Protein AF-A0A316RWH2-F1 (afdb_monomer)

pLDDT: mean 89.29, std 12.4, range [49.06, 98.69]

Nearest PDB structures (foldseek):
  1few-assembly1_A  TM=3.028E-01  e=2.504E+00  Homo sapiens

Solvent-accessible surface area (backbone atoms only — not comparable to full-atom values): 9960 Å² total; per-residue (Å²): 137,85,78,80,77,82,79,85,72,86,74,69,72,79,79,80,82,73,56,68,71,46,55,51,51,40,50,53,34,52,52,48,43,51,51,48,52,52,51,53,50,59,57,43,58,40,35,66,62,59,49,43,56,54,23,31,54,53,31,58,72,44,37,60,80,76,36,88,64,43,87,76,48,57,71,72,58,46,52,54,49,28,68,66,41,17,61,59,51,42,52,53,48,48,17,47,53,32,11,50,47,18,32,37,46,40,48,38,46,60,55,66,68,47,75,74,47,64,38,67,68,48,51,52,47,52,28,50,51,50,48,42,53,48,39,49,51,46,35,57,49,18,46,78,32,78,32,83,63,49,73,66,57,36,51,48,27,40,50,19,19,52,52,23,41,51,49,52,52,50,52,54,50,49,56,52,52,53,56,54,64,76,77,109

Mean predicted aligned error: 7.56 Å

Sequence (184 aa):
MNLPLPDDASVRRPRVHRSPARLTVCVLLLLGILAEMVMIFLFSNEDKTQSGDRSDKVTEAIAPVVVPGYEKLPAEEQTKIVERLGMPVRKLAHMTEYAVLAILVGALLVAWEDRNWRRPAIRWAVPAVFCLLYATSDEIHQIFSNRGASVLDVMIDVVGALLGLCLLWGISALVRRLRHSTYS

Foldseek 3Di:
DDDDDDDPPPPPDPDPPADPVLVVVLVVLVVVLVVLLVVLLVLLLAAPVRLLVVLLVVCLVCVCVVPPCLVVDDPVVNVVSSNVCSVVSSLVVLLQSLLSSLLSVLVSLVSVPDPVSPDPCNSQCVSLVVSLVSLVVSLVVSVVSVHHRDPVSSVSNSVSSNVSSVVNVVVVVVVVVVVVVVVD

Secondary structure (DSSP, 8-state):
--PPPPP--TT--------HHHHHHHHHHHHHHHHHHHHHHHHHTS-HHHHHHHHHHHHHHHHHHHSTTGGGS-HHHHHHHHHHHHHHHHHHHHHHHHHHHHHHHHHHHHHT--TTTTSHHHHHHHHHHHHHHHHHHHHHHHHHTTPPP-HHHHHHHHHHHHHHHHHHHHHHHHHHHHHHHH--

Structure (mmCIF, N/CA/C/O backbone):
data_AF-A0A316RWH2-F1
#
_entry.id   AF-A0A316RWH2-F1
#
loop_
_atom_site.group_PDB
_atom_site.id
_atom_site.type_symbol
_atom_site.label_atom_id
_atom_site.label_alt_id
_atom_site.label_comp_id
_atom_site.label_asym_id
_atom_site.label_entity_id
_atom_site.label_seq_id
_atom_site.pdbx_PDB_ins_code
_atom_site.Cartn_x
_atom_site.Cartn_y
_atom_site.Cartn_z
_atom_site.occupancy
_atom_site.B_iso_or_equiv
_atom_site.auth_seq_id
_atom_site.auth_comp_id
_atom_site.auth_asym_id
_atom_site.auth_atom_id
_atom_site.pdbx_PDB_model_num
ATOM 1 N N . MET A 1 1 ? 42.643 26.518 -43.473 1.00 49.06 1 MET A N 1
ATOM 2 C CA . MET A 1 1 ? 42.240 25.188 -43.975 1.00 49.06 1 MET A CA 1
ATOM 3 C C . MET A 1 1 ? 41.555 24.478 -42.817 1.00 49.06 1 MET A C 1
ATOM 5 O O . MET A 1 1 ? 42.236 23.949 -41.953 1.00 49.06 1 MET A O 1
ATOM 9 N N . ASN A 1 2 ? 40.230 24.612 -42.716 1.00 52.16 2 ASN A N 1
ATOM 10 C CA . ASN A 1 2 ? 39.441 24.038 -41.623 1.00 52.16 2 ASN A CA 1
ATOM 11 C C . ASN A 1 2 ? 39.033 22.622 -42.027 1.00 52.16 2 ASN A C 1
ATOM 13 O O . ASN A 1 2 ? 38.229 22.458 -42.942 1.00 52.16 2 ASN A O 1
ATOM 17 N N . LEU A 1 3 ? 39.621 21.613 -41.388 1.00 58.22 3 LEU A N 1
ATOM 18 C CA . LEU A 1 3 ? 39.164 20.232 -41.520 1.00 58.22 3 LEU A CA 1
ATOM 19 C C . LEU A 1 3 ? 37.812 20.092 -40.797 1.00 58.22 3 LEU A C 1
ATOM 21 O O . LEU A 1 3 ? 37.709 20.529 -39.648 1.00 58.22 3 LEU A O 1
ATOM 25 N N . PRO A 1 4 ? 36.776 19.518 -41.432 1.00 58.84 4 PRO A N 1
ATOM 26 C CA . PRO A 1 4 ? 35.517 19.245 -40.754 1.00 58.84 4 PRO A CA 1
ATOM 27 C C . PRO A 1 4 ? 35.734 18.169 -39.681 1.00 58.84 4 PRO A C 1
ATOM 29 O O . PRO A 1 4 ? 36.409 17.166 -39.921 1.00 58.84 4 PRO A O 1
ATOM 32 N N . LEU A 1 5 ? 35.183 18.395 -38.485 1.00 64.75 5 LEU A N 1
ATOM 33 C CA . LEU A 1 5 ? 35.165 17.402 -37.409 1.00 64.75 5 LEU A CA 1
ATOM 34 C C . LEU A 1 5 ? 34.361 16.165 -37.854 1.00 64.75 5 LEU A C 1
ATOM 36 O O . LEU A 1 5 ? 33.369 16.322 -38.569 1.00 64.75 5 LEU A O 1
ATOM 40 N N . PRO A 1 6 ? 34.768 14.947 -37.451 1.00 59.47 6 PRO A N 1
ATOM 41 C CA . PRO A 1 6 ? 34.061 13.725 -37.810 1.00 59.47 6 PRO A CA 1
ATOM 42 C C . PRO A 1 6 ? 32.644 13.732 -37.230 1.00 59.47 6 PRO A C 1
ATOM 44 O O . PRO A 1 6 ? 32.440 14.021 -36.052 1.00 59.47 6 PRO A O 1
ATOM 47 N N . ASP A 1 7 ? 31.682 13.412 -38.091 1.00 63.47 7 ASP A N 1
ATOM 48 C CA . ASP A 1 7 ? 30.258 13.333 -37.784 1.00 63.47 7 ASP A CA 1
ATOM 49 C C . ASP A 1 7 ? 30.013 12.335 -36.631 1.00 63.47 7 ASP A C 1
ATOM 51 O O . ASP A 1 7 ? 30.432 11.175 -36.698 1.00 63.47 7 ASP A O 1
ATOM 55 N N . ASP A 1 8 ? 29.324 12.781 -35.574 1.00 59.69 8 ASP A N 1
ATOM 56 C CA . ASP A 1 8 ? 28.873 12.003 -34.403 1.00 59.69 8 ASP A CA 1
ATOM 57 C C . ASP A 1 8 ? 27.754 11.007 -34.790 1.00 59.69 8 ASP A C 1
ATOM 59 O O . ASP A 1 8 ? 26.627 10.995 -34.290 1.00 59.69 8 ASP A O 1
ATOM 63 N N . ALA A 1 9 ? 28.028 10.152 -35.770 1.00 57.88 9 ALA A N 1
ATOM 64 C CA . ALA A 1 9 ? 27.096 9.119 -36.203 1.00 57.88 9 ALA A CA 1
ATOM 65 C C . ALA A 1 9 ? 27.182 7.851 -35.331 1.00 57.88 9 ALA A C 1
ATOM 67 O O . ALA A 1 9 ? 26.302 6.991 -35.415 1.00 57.88 9 ALA A O 1
ATOM 68 N N . SER A 1 10 ? 28.204 7.722 -34.476 1.00 54.41 10 SER A N 1
ATOM 69 C CA . SER A 1 10 ? 28.480 6.511 -33.690 1.00 54.41 10 SER A CA 1
ATOM 70 C C . SER A 1 10 ? 27.784 6.456 -32.322 1.00 54.41 10 SER A C 1
ATOM 72 O O . SER A 1 10 ? 27.787 5.398 -31.693 1.00 54.41 10 SER A O 1
ATOM 74 N N . VAL A 1 11 ? 27.106 7.526 -31.879 1.00 57.91 11 VAL A N 1
ATOM 75 C CA . VAL A 1 11 ? 26.384 7.568 -30.587 1.00 57.91 11 VAL A CA 1
ATOM 76 C C . VAL A 1 11 ? 24.857 7.534 -30.765 1.00 57.91 11 VAL A C 1
ATOM 78 O O . VAL A 1 11 ? 24.085 7.997 -29.926 1.00 57.91 11 VAL A O 1
ATOM 81 N N . ARG A 1 12 ? 24.336 6.916 -31.831 1.00 56.69 12 ARG A N 1
ATOM 82 C CA . ARG A 1 12 ? 22.891 6.625 -31.895 1.00 56.69 12 ARG A CA 1
ATOM 83 C C . ARG A 1 12 ? 22.583 5.380 -31.070 1.00 56.69 12 ARG A C 1
ATOM 85 O O . ARG A 1 12 ? 22.655 4.258 -31.563 1.00 56.69 12 ARG A O 1
ATOM 92 N N . ARG A 1 13 ? 22.206 5.575 -29.797 1.00 55.94 13 ARG A N 1
ATOM 93 C CA . ARG A 1 13 ? 21.603 4.502 -28.984 1.00 55.94 13 ARG A CA 1
ATOM 94 C C . ARG A 1 13 ? 20.436 3.895 -29.780 1.00 55.94 13 ARG A C 1
ATOM 96 O O . ARG A 1 13 ? 19.601 4.661 -30.269 1.00 55.94 13 ARG A O 1
ATOM 103 N N . PRO A 1 14 ? 20.353 2.561 -29.932 1.00 50.97 14 PRO A N 1
ATOM 104 C CA . PRO A 1 14 ? 19.285 1.943 -30.704 1.00 50.97 14 PRO A CA 1
ATOM 105 C C . PRO A 1 14 ? 17.931 2.373 -30.134 1.00 50.97 14 PRO A C 1
ATOM 107 O O . PRO A 1 14 ? 17.676 2.251 -28.933 1.00 50.97 14 PRO A O 1
ATOM 110 N N . ARG A 1 15 ? 17.073 2.921 -30.999 1.00 56.19 15 ARG A N 1
ATOM 111 C CA . ARG A 1 15 ? 15.711 3.318 -30.640 1.00 56.19 15 ARG A CA 1
ATOM 112 C C . ARG A 1 15 ? 14.969 2.036 -30.257 1.00 56.19 15 ARG A C 1
ATOM 114 O O . ARG A 1 15 ? 14.731 1.189 -31.113 1.00 56.19 15 ARG A O 1
ATOM 121 N N . VAL A 1 16 ? 14.655 1.865 -28.973 1.00 60.31 16 VAL A N 1
ATOM 122 C CA . VAL A 1 16 ? 13.891 0.708 -28.485 1.00 60.31 16 VAL A CA 1
ATOM 123 C C . VAL A 1 16 ? 12.491 0.801 -29.089 1.00 60.31 16 VAL A C 1
ATOM 125 O O . VAL A 1 16 ? 11.640 1.535 -28.591 1.00 60.31 16 VAL A O 1
ATOM 128 N N . HIS A 1 17 ? 12.260 0.108 -30.201 1.00 60.00 17 HIS A N 1
ATOM 129 C CA . HIS A 1 17 ? 10.944 0.020 -30.816 1.00 60.00 17 HIS A CA 1
ATOM 130 C C . HIS A 1 17 ? 10.056 -0.835 -29.904 1.00 60.00 17 HIS A C 1
ATOM 132 O O . HIS A 1 17 ? 10.202 -2.055 -29.831 1.00 60.00 17 HIS A O 1
ATOM 138 N N . ARG A 1 18 ? 9.188 -0.186 -29.122 1.00 68.00 18 ARG A N 1
ATOM 139 C CA . ARG A 1 18 ? 8.259 -0.878 -28.222 1.00 68.00 18 ARG A CA 1
ATOM 140 C C . ARG A 1 18 ? 7.054 -1.349 -29.024 1.00 68.00 18 ARG A C 1
ATOM 142 O O . ARG A 1 18 ? 6.406 -0.544 -29.682 1.00 68.00 18 ARG A O 1
ATOM 149 N N . SER A 1 19 ? 6.728 -2.638 -28.937 1.00 79.62 19 SER A N 1
ATOM 150 C CA . SER A 1 19 ? 5.512 -3.179 -29.551 1.00 79.62 19 SER A CA 1
ATOM 151 C C . SER A 1 19 ? 4.264 -2.466 -29.002 1.00 79.62 19 SER A C 1
ATOM 153 O O . SER A 1 19 ? 4.209 -2.252 -27.783 1.00 79.62 19 SER A O 1
ATOM 155 N N . PRO A 1 20 ? 3.237 -2.191 -29.824 1.00 82.56 20 PRO A N 1
ATOM 156 C CA . PRO A 1 20 ? 2.025 -1.483 -29.401 1.00 82.56 20 PRO A CA 1
ATOM 157 C C . PRO A 1 20 ? 1.338 -2.135 -28.191 1.00 82.56 20 PRO A C 1
ATOM 159 O O . PRO A 1 20 ? 0.978 -1.434 -27.254 1.00 82.56 20 PRO A O 1
ATOM 162 N N . ALA A 1 21 ? 1.289 -3.470 -28.124 1.00 86.00 21 ALA A N 1
ATOM 163 C CA . ALA A 1 21 ? 0.714 -4.198 -26.987 1.00 86.00 21 ALA A CA 1
ATOM 164 C C . ALA A 1 21 ? 1.380 -3.865 -25.635 1.00 86.00 21 ALA A C 1
ATOM 166 O O . ALA A 1 21 ? 0.716 -3.775 -24.608 1.00 86.00 21 ALA A O 1
ATOM 167 N N . ARG A 1 22 ? 2.698 -3.641 -25.620 1.00 85.19 22 ARG A N 1
ATOM 168 C CA . ARG A 1 22 ? 3.429 -3.285 -24.392 1.00 85.19 22 ARG A CA 1
ATOM 169 C C . ARG A 1 22 ? 3.166 -1.851 -23.975 1.00 85.19 22 ARG A C 1
ATOM 171 O O . ARG A 1 22 ? 3.054 -1.581 -22.787 1.00 85.19 22 ARG A O 1
ATOM 178 N N . LEU A 1 23 ? 3.058 -0.947 -24.948 1.00 89.94 23 LEU A N 1
ATOM 179 C CA . LEU A 1 23 ? 2.666 0.426 -24.667 1.00 89.94 23 LEU A CA 1
ATOM 180 C C . LEU A 1 23 ? 1.275 0.455 -24.028 1.00 89.94 23 LEU A C 1
ATOM 182 O O . LEU A 1 23 ? 1.107 1.108 -23.005 1.00 89.94 23 LEU A O 1
ATOM 186 N N . THR A 1 24 ? 0.325 -0.319 -24.562 1.00 93.38 24 THR A N 1
ATOM 187 C CA . THR A 1 24 ? -1.006 -0.482 -23.966 1.00 93.38 24 THR A CA 1
ATOM 188 C C . THR A 1 24 ? -0.923 -0.978 -22.523 1.00 93.38 24 THR A C 1
ATOM 190 O O . THR A 1 24 ? -1.520 -0.364 -21.647 1.00 93.38 24 THR A O 1
ATOM 193 N N . VAL A 1 25 ? -0.138 -2.024 -22.240 1.00 94.69 25 VAL A N 1
ATOM 194 C CA . VAL A 1 25 ? 0.050 -2.524 -20.863 1.00 94.69 25 VAL A CA 1
ATOM 195 C C . VAL A 1 25 ? 0.642 -1.453 -19.944 1.00 94.69 25 VAL A C 1
ATOM 197 O O . VAL A 1 25 ? 0.135 -1.257 -18.844 1.00 94.69 25 VAL A O 1
ATOM 200 N N . CYS A 1 26 ? 1.673 -0.724 -20.380 1.00 94.69 26 CYS A N 1
ATOM 201 C CA . CYS A 1 26 ? 2.246 0.366 -19.588 1.00 94.69 26 CYS A CA 1
ATOM 202 C C . CYS A 1 26 ? 1.218 1.466 -19.295 1.00 94.69 26 CYS A C 1
ATOM 204 O O . CYS A 1 26 ? 1.174 1.960 -18.175 1.00 94.69 26 CYS A O 1
ATOM 206 N N . VAL A 1 27 ? 0.388 1.836 -20.276 1.00 96.25 27 VAL A N 1
ATOM 207 C CA . VAL A 1 27 ? -0.685 2.825 -20.088 1.00 96.25 27 VAL A CA 1
ATOM 208 C C . VAL A 1 27 ? -1.711 2.323 -19.075 1.00 96.25 27 VAL A C 1
ATOM 210 O O . VAL A 1 27 ? -2.050 3.059 -18.157 1.00 96.25 27 VAL A O 1
ATOM 213 N N . LEU A 1 28 ? -2.155 1.068 -19.178 1.00 97.62 28 LEU A N 1
ATOM 214 C CA . LEU A 1 28 ? -3.093 0.484 -18.215 1.00 97.62 28 LEU A CA 1
ATOM 215 C C . LEU A 1 28 ? -2.511 0.442 -16.796 1.00 97.62 28 LEU A C 1
ATOM 217 O O . LEU A 1 28 ? -3.211 0.765 -15.843 1.00 97.62 28 LEU A O 1
ATOM 221 N N . LEU A 1 29 ? -1.228 0.101 -16.651 1.00 97.75 29 LEU A N 1
ATOM 222 C CA . LEU A 1 29 ? -0.548 0.113 -15.355 1.00 97.75 29 LEU A CA 1
ATOM 223 C C . LEU A 1 29 ? -0.420 1.530 -14.792 1.00 97.75 29 LEU A C 1
ATOM 225 O O . LEU A 1 29 ? -0.648 1.720 -13.606 1.00 97.75 29 LEU A O 1
ATOM 229 N N . LEU A 1 30 ? -0.107 2.527 -15.623 1.00 98.00 30 LEU A N 1
ATOM 230 C CA . LEU A 1 30 ? -0.073 3.930 -15.201 1.00 98.00 30 LEU A CA 1
ATOM 231 C C . LEU A 1 30 ? -1.449 4.423 -14.741 1.00 98.00 30 LEU A C 1
ATOM 233 O O . LEU A 1 30 ? -1.536 5.099 -13.720 1.00 98.00 30 LEU A O 1
ATOM 237 N N . LEU A 1 31 ? -2.515 4.060 -15.459 1.00 98.31 31 LEU A N 1
ATOM 238 C CA . LEU A 1 31 ? -3.887 4.362 -15.048 1.00 98.31 31 LEU A CA 1
ATOM 239 C C . LEU A 1 31 ? -4.246 3.662 -13.734 1.00 98.31 31 LEU A C 1
ATOM 241 O O . LEU A 1 31 ? -4.857 4.284 -12.874 1.00 98.31 31 LEU A O 1
ATOM 245 N N . GLY A 1 32 ? -3.829 2.406 -13.557 1.00 98.50 32 GLY A N 1
ATOM 246 C CA . GLY A 1 32 ? -4.004 1.670 -12.305 1.00 98.50 32 GLY A CA 1
ATOM 247 C C . GLY A 1 32 ? -3.267 2.320 -11.134 1.00 98.50 32 GLY A C 1
ATOM 248 O O . GLY A 1 32 ? -3.862 2.512 -10.083 1.00 98.50 32 GLY A O 1
ATOM 249 N N . ILE A 1 33 ? -2.005 2.724 -11.325 1.00 98.56 33 ILE A N 1
ATOM 250 C CA . ILE A 1 33 ? -1.219 3.456 -10.314 1.00 98.56 33 ILE A CA 1
ATOM 251 C C . ILE A 1 33 ? -1.936 4.749 -9.930 1.00 98.56 33 ILE A C 1
ATOM 253 O O . ILE A 1 33 ? -2.090 5.035 -8.749 1.00 98.56 33 ILE A O 1
ATOM 257 N N . LEU A 1 34 ? -2.399 5.517 -10.921 1.00 98.50 34 LEU A N 1
ATOM 258 C CA . LEU A 1 34 ? -3.116 6.761 -10.665 1.00 98.50 34 LEU A CA 1
ATOM 259 C C . LEU A 1 34 ? -4.428 6.515 -9.911 1.00 98.50 34 LEU A C 1
ATOM 261 O O . LEU A 1 34 ? -4.729 7.249 -8.977 1.00 98.50 34 LEU A O 1
ATOM 265 N N . ALA A 1 35 ? -5.193 5.494 -10.297 1.00 98.44 35 ALA A N 1
ATOM 266 C CA . ALA A 1 35 ? -6.434 5.134 -9.621 1.00 98.44 35 ALA A CA 1
ATOM 267 C C . ALA A 1 35 ? -6.189 4.733 -8.159 1.00 98.44 35 ALA A C 1
ATOM 269 O O . ALA A 1 35 ? -6.917 5.191 -7.283 1.00 98.44 35 ALA A O 1
ATOM 270 N N . GLU A 1 36 ? -5.143 3.947 -7.895 1.00 98.31 36 GLU A N 1
ATOM 271 C CA . GLU A 1 36 ? -4.762 3.532 -6.541 1.00 98.31 36 GLU A CA 1
ATOM 272 C C . GLU A 1 36 ? -4.338 4.730 -5.684 1.00 98.31 36 GLU A C 1
ATOM 274 O O . GLU A 1 36 ? -4.814 4.902 -4.569 1.00 98.31 36 GLU A O 1
ATOM 279 N N . MET A 1 37 ? -3.509 5.623 -6.232 1.00 98.25 37 MET A N 1
ATOM 280 C CA . MET A 1 37 ? -3.120 6.861 -5.551 1.00 98.25 37 MET A CA 1
ATOM 281 C C . MET A 1 37 ? -4.337 7.742 -5.239 1.00 98.25 37 MET A C 1
ATOM 283 O O . MET A 1 37 ? -4.475 8.255 -4.134 1.00 98.25 37 MET A O 1
ATOM 287 N N . VAL A 1 38 ? -5.261 7.902 -6.190 1.00 97.75 38 VAL A N 1
ATOM 288 C CA . VAL A 1 38 ? -6.500 8.652 -5.944 1.00 97.75 38 VAL A CA 1
ATOM 289 C C . VAL A 1 38 ? -7.328 7.987 -4.846 1.00 97.75 38 VAL A C 1
ATOM 291 O O . VA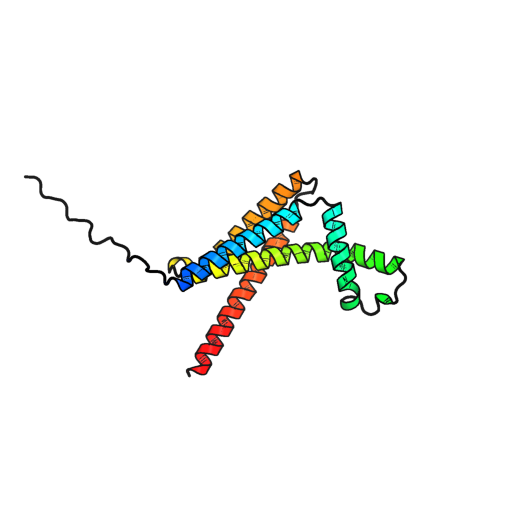L A 1 38 ? -7.853 8.692 -3.992 1.00 97.75 38 VAL A O 1
ATOM 294 N N . MET A 1 39 ? -7.430 6.657 -4.834 1.00 96.81 39 MET A N 1
ATOM 295 C CA . MET A 1 39 ? -8.151 5.928 -3.791 1.00 96.81 39 MET A CA 1
ATOM 296 C C . MET A 1 39 ? -7.556 6.193 -2.402 1.00 96.81 39 MET A C 1
ATOM 298 O O . MET A 1 39 ? -8.293 6.625 -1.518 1.00 96.81 39 MET A O 1
ATOM 302 N N . ILE A 1 40 ? -6.238 6.012 -2.245 1.00 96.44 40 ILE A N 1
ATOM 303 C CA . ILE A 1 40 ? -5.513 6.273 -0.991 1.00 96.44 40 ILE A CA 1
ATOM 304 C C . ILE A 1 40 ? -5.764 7.711 -0.538 1.00 96.44 40 ILE A C 1
ATOM 306 O O . ILE A 1 40 ? -6.235 7.944 0.570 1.00 96.44 40 ILE A O 1
ATOM 310 N N . PHE A 1 41 ? -5.567 8.679 -1.435 1.00 95.19 41 PHE A N 1
ATOM 311 C CA . PHE A 1 41 ? -5.787 10.088 -1.127 1.00 95.19 41 PHE A CA 1
ATOM 312 C C . PHE A 1 41 ? -7.221 10.379 -0.662 1.00 95.19 41 PHE A C 1
ATOM 314 O O . PHE A 1 41 ? -7.423 11.130 0.291 1.00 95.19 41 PHE A O 1
ATOM 321 N N . LEU A 1 42 ? -8.231 9.792 -1.314 1.00 94.38 42 LEU A N 1
ATOM 322 C CA . LEU A 1 42 ? -9.629 9.967 -0.918 1.00 94.38 42 LEU A CA 1
ATOM 323 C C . LEU A 1 42 ? -9.898 9.411 0.484 1.00 94.38 42 LEU A C 1
ATOM 325 O O . LEU A 1 42 ? -10.666 10.019 1.225 1.00 94.38 42 LEU A O 1
ATOM 329 N N . PHE A 1 43 ? -9.278 8.289 0.852 1.00 92.56 43 PHE A N 1
ATOM 330 C CA . PHE A 1 43 ? -9.438 7.691 2.180 1.00 92.56 43 PHE A CA 1
ATOM 331 C C . PHE A 1 43 ? -8.676 8.474 3.250 1.00 92.56 43 PHE A C 1
ATOM 333 O O . PHE A 1 43 ? -9.163 8.647 4.366 1.00 92.56 43 PHE A O 1
ATOM 340 N N . SER A 1 44 ? -7.518 9.021 2.906 1.00 90.56 44 SER A N 1
ATOM 341 C CA . SER A 1 44 ? -6.721 9.850 3.811 1.00 90.56 44 SER A CA 1
ATOM 342 C C . SER A 1 44 ? -7.272 11.257 3.988 1.00 90.56 44 SER A C 1
ATOM 344 O O . SER A 1 44 ? -6.987 11.917 4.986 1.00 90.56 44 SER A O 1
ATOM 346 N N . ASN A 1 45 ? -8.119 11.705 3.061 1.00 92.56 45 ASN A N 1
ATOM 347 C CA . ASN A 1 45 ? -8.867 12.942 3.206 1.00 92.56 45 ASN A CA 1
ATOM 348 C C . ASN A 1 45 ? -10.022 12.831 4.220 1.00 92.56 45 ASN A C 1
ATOM 350 O O . ASN A 1 45 ? -10.539 13.864 4.647 1.00 92.56 45 ASN A O 1
ATOM 354 N N . GLU A 1 46 ? -10.423 11.619 4.614 1.00 91.75 46 GLU A N 1
ATOM 355 C CA . GLU A 1 46 ? -11.424 11.402 5.662 1.00 91.75 46 GLU A CA 1
ATOM 356 C C . GLU A 1 46 ? -10.874 11.760 7.045 1.00 91.75 46 GLU A C 1
ATOM 358 O O . GLU A 1 46 ? -9.725 11.452 7.377 1.00 91.75 46 GLU A O 1
ATOM 363 N N . ASP A 1 47 ? -11.715 12.354 7.893 1.00 89.94 47 ASP A N 1
ATOM 364 C CA . ASP A 1 47 ? -11.358 12.625 9.286 1.00 89.94 47 ASP A CA 1
ATOM 365 C C . ASP A 1 47 ? -11.293 11.335 10.141 1.00 89.94 47 ASP A C 1
ATOM 367 O O . ASP A 1 47 ? -11.572 10.217 9.688 1.00 89.94 47 ASP A O 1
ATOM 371 N N . LYS A 1 48 ? -10.885 11.464 11.414 1.00 86.94 48 LYS A N 1
ATOM 372 C CA . LYS A 1 48 ? -10.751 10.312 12.332 1.00 86.94 48 LYS A CA 1
ATOM 373 C C . LYS A 1 48 ? -12.065 9.557 12.548 1.00 86.94 48 LYS A C 1
ATOM 375 O O . LYS A 1 48 ? -12.024 8.347 12.752 1.00 86.94 48 LYS A O 1
ATOM 380 N N . THR A 1 49 ? -13.195 10.261 12.547 1.00 90.75 49 THR A N 1
ATOM 381 C CA . THR A 1 49 ? -14.520 9.671 12.770 1.00 90.75 49 THR A CA 1
ATOM 382 C C . THR A 1 49 ? -14.987 8.905 11.541 1.00 90.75 49 THR A C 1
ATOM 384 O O . THR A 1 49 ? -15.281 7.722 11.646 1.00 90.75 49 THR A O 1
ATOM 387 N N . GLN A 1 50 ? -14.928 9.518 10.360 1.00 92.00 50 GLN A N 1
ATOM 388 C CA . GLN A 1 50 ? -15.314 8.895 9.093 1.00 92.00 50 GLN A CA 1
ATOM 389 C C . GLN A 1 50 ? -14.475 7.648 8.783 1.00 92.00 50 GLN A C 1
ATOM 391 O O . GLN A 1 50 ? -15.016 6.590 8.451 1.00 92.00 50 GLN A O 1
ATOM 396 N N . SER A 1 51 ? -13.154 7.749 8.955 1.00 89.94 51 SER A N 1
ATOM 397 C CA . SER A 1 51 ? -12.243 6.615 8.760 1.00 89.94 51 SER A CA 1
ATOM 398 C C . SER A 1 51 ? -12.425 5.512 9.815 1.00 89.94 51 SER A C 1
ATOM 400 O O . SER A 1 51 ? -12.206 4.331 9.521 1.00 89.94 51 SER A O 1
ATOM 402 N N . GLY A 1 52 ? -12.836 5.874 11.036 1.00 92.06 52 GLY A N 1
ATOM 403 C CA . GLY A 1 52 ? -13.269 4.952 12.089 1.00 92.06 52 GLY A CA 1
ATOM 404 C C . GLY A 1 52 ? -14.515 4.178 11.675 1.00 92.06 52 GLY A C 1
ATOM 405 O O . GLY A 1 52 ? -14.426 2.972 11.465 1.00 92.06 52 GLY A O 1
ATOM 406 N N . ASP A 1 53 ? -15.616 4.886 11.420 1.00 94.06 53 ASP A N 1
ATOM 407 C CA . ASP A 1 53 ? -16.914 4.313 11.044 1.00 94.06 53 ASP A CA 1
ATOM 408 C C . ASP A 1 53 ? -16.813 3.369 9.839 1.00 94.06 53 ASP A C 1
ATOM 410 O O . ASP A 1 53 ? -17.474 2.331 9.767 1.00 94.06 53 ASP A O 1
ATOM 414 N N . ARG A 1 54 ? -15.988 3.726 8.850 1.00 93.88 54 ARG A N 1
ATOM 415 C CA . ARG A 1 54 ? -15.739 2.880 7.680 1.00 93.88 54 ARG A CA 1
ATOM 416 C C . ARG A 1 54 ? -15.060 1.567 8.067 1.00 93.88 54 ARG A C 1
ATOM 418 O O . ARG A 1 54 ? -15.471 0.505 7.603 1.00 93.88 54 ARG A O 1
ATOM 425 N N . SER A 1 55 ? -14.022 1.645 8.893 1.00 93.88 55 SER A N 1
ATOM 426 C CA . SER A 1 55 ? -13.266 0.470 9.336 1.00 93.88 55 SER A CA 1
ATOM 427 C C . SER A 1 55 ? -14.103 -0.411 10.255 1.00 93.88 55 SER A C 1
ATOM 429 O O . SER A 1 55 ? -14.008 -1.632 10.169 1.00 93.88 55 SER A O 1
ATOM 431 N N . ASP A 1 56 ? -14.971 0.186 11.068 1.00 95.88 56 ASP A N 1
ATOM 432 C CA . ASP A 1 56 ? -15.894 -0.530 11.944 1.00 95.88 56 ASP A CA 1
ATOM 433 C C . ASP A 1 56 ? -16.920 -1.320 11.130 1.00 95.88 56 ASP A C 1
ATOM 435 O O . ASP A 1 56 ? -17.081 -2.512 11.367 1.00 95.88 56 ASP A O 1
ATOM 439 N N . LYS A 1 57 ? -17.491 -0.741 10.064 1.00 95.94 57 LYS A N 1
ATOM 440 C CA . LYS A 1 57 ? -18.369 -1.478 9.130 1.00 95.94 57 LYS A CA 1
ATOM 441 C C . LYS A 1 57 ? -17.675 -2.670 8.475 1.00 95.94 57 LYS A C 1
ATOM 443 O O . LYS A 1 57 ? -18.262 -3.743 8.341 1.00 95.94 57 LYS A O 1
ATOM 448 N N . VAL A 1 58 ? -16.422 -2.496 8.045 1.00 96.19 58 VAL A N 1
ATOM 449 C CA . VAL A 1 58 ? -15.626 -3.611 7.501 1.00 96.19 58 VAL A CA 1
ATOM 450 C C . VAL A 1 58 ? -15.384 -4.660 8.586 1.00 96.19 58 VAL A C 1
ATOM 452 O O . VAL A 1 58 ? -15.499 -5.854 8.323 1.00 96.19 58 VAL A O 1
ATOM 455 N N . THR A 1 59 ? -15.093 -4.221 9.808 1.00 96.69 59 THR A N 1
ATOM 456 C CA . THR A 1 59 ? -14.841 -5.087 10.962 1.00 96.69 59 THR A CA 1
ATOM 457 C C . THR A 1 59 ? -16.077 -5.899 11.339 1.00 96.69 59 THR A C 1
ATOM 459 O O . THR A 1 59 ? -15.965 -7.108 11.514 1.00 96.69 59 THR A O 1
ATOM 462 N N . GLU A 1 60 ? -17.255 -5.280 11.390 1.00 95.94 60 GLU A N 1
ATOM 463 C CA . GLU A 1 60 ? -18.547 -5.942 11.595 1.00 95.94 60 GLU A CA 1
ATOM 464 C C . GLU A 1 60 ? -18.804 -7.013 10.530 1.00 95.94 60 GLU A C 1
ATOM 466 O O . GLU A 1 60 ? -19.211 -8.126 10.858 1.00 95.94 60 GLU A O 1
ATOM 471 N N . ALA A 1 61 ? -18.501 -6.718 9.262 1.00 95.75 61 ALA A N 1
ATOM 472 C CA . ALA A 1 61 ? -18.698 -7.662 8.165 1.00 95.75 61 ALA A CA 1
ATOM 473 C C . ALA A 1 61 ? -17.780 -8.895 8.254 1.00 95.75 61 ALA A C 1
ATOM 475 O O . ALA A 1 61 ? -18.182 -9.990 7.856 1.00 95.75 61 ALA A O 1
ATOM 476 N N . ILE A 1 62 ? -16.552 -8.743 8.765 1.00 94.94 62 ILE A N 1
ATOM 477 C CA . ILE A 1 62 ? -15.591 -9.855 8.883 1.00 94.94 62 ILE A CA 1
ATOM 478 C C . ILE A 1 62 ? -15.620 -10.548 10.251 1.00 94.94 62 ILE A C 1
ATOM 480 O O . ILE A 1 62 ? -15.149 -11.681 10.364 1.00 94.94 62 ILE A O 1
ATOM 484 N N . ALA A 1 63 ? -16.164 -9.913 11.292 1.00 94.88 63 ALA A N 1
ATOM 485 C CA . ALA A 1 63 ? -16.155 -10.431 12.660 1.00 94.88 63 ALA A CA 1
ATOM 486 C C . ALA A 1 63 ? -16.744 -11.851 12.803 1.00 94.88 63 ALA A C 1
ATOM 488 O O . ALA A 1 63 ? -16.111 -12.655 13.490 1.00 94.88 63 ALA A O 1
ATOM 489 N N . PRO A 1 64 ? -17.842 -12.239 12.117 1.00 94.12 64 PRO A N 1
ATOM 490 C CA . PRO A 1 64 ? -18.359 -13.612 12.168 1.00 94.12 64 PRO A CA 1
ATOM 491 C C . PRO A 1 64 ? -17.389 -14.672 11.633 1.00 94.12 64 PRO A C 1
ATOM 493 O O . PRO A 1 64 ? -17.431 -15.826 12.056 1.00 94.12 64 PRO A O 1
ATOM 496 N N . VAL A 1 65 ? -16.510 -14.287 10.703 1.00 93.31 65 VAL A N 1
ATOM 497 C CA . VAL A 1 65 ? -15.509 -15.179 10.099 1.00 93.31 65 VAL A CA 1
ATOM 498 C C . VAL A 1 65 ? -14.277 -15.301 10.995 1.00 93.31 65 VAL A C 1
ATOM 500 O O . VAL A 1 65 ? -13.682 -16.372 11.095 1.00 93.31 65 VAL A O 1
ATOM 503 N N . VAL A 1 66 ? -13.889 -14.203 11.647 1.00 91.94 66 VAL A N 1
ATOM 504 C CA . VAL A 1 66 ? -12.661 -14.119 12.452 1.00 91.94 66 VAL A CA 1
ATOM 505 C C . VAL A 1 66 ? -12.879 -14.583 13.895 1.00 91.94 66 VAL A C 1
ATOM 507 O O . VAL A 1 66 ? -11.964 -15.140 14.502 1.00 91.94 66 VAL A O 1
ATOM 510 N N . VAL A 1 67 ? -14.076 -14.379 14.451 1.00 93.69 67 VAL A N 1
ATOM 511 C CA . VAL A 1 67 ? -14.418 -14.698 15.843 1.00 93.69 67 VAL A CA 1
ATOM 512 C C . VAL A 1 67 ? -15.496 -15.789 15.876 1.00 93.69 67 VAL A C 1
ATOM 514 O O . VAL A 1 67 ? -16.676 -15.512 15.644 1.00 93.69 67 VAL A O 1
ATOM 517 N N . PRO A 1 68 ? -15.131 -17.046 16.192 1.00 94.00 68 PRO A N 1
ATOM 518 C CA . PRO A 1 68 ? -16.090 -18.139 16.277 1.00 94.00 68 PRO A CA 1
ATOM 519 C C . PRO A 1 68 ? -17.214 -17.843 17.276 1.00 94.00 68 PRO A C 1
ATOM 521 O O . PRO A 1 68 ? -16.965 -17.572 18.448 1.00 94.00 68 PRO A O 1
ATOM 524 N N . GLY A 1 69 ? -18.463 -17.927 16.815 1.00 93.00 69 GLY A N 1
ATOM 525 C CA . GLY A 1 69 ? -19.637 -17.691 17.657 1.00 93.00 69 GLY A CA 1
ATOM 526 C C . GLY A 1 69 ? -19.978 -16.219 17.901 1.00 93.00 69 GLY A C 1
ATOM 527 O O . GLY A 1 69 ? -20.855 -15.965 18.721 1.00 93.00 69 GLY A O 1
ATOM 528 N N . TYR A 1 70 ? -19.354 -15.278 17.181 1.00 93.50 70 TYR A N 1
ATOM 529 C CA . TYR A 1 70 ? -19.620 -13.835 17.277 1.00 93.50 70 TYR A CA 1
ATOM 530 C C . TYR A 1 70 ? -21.115 -13.483 17.281 1.00 93.50 70 TYR A C 1
ATOM 532 O O . TYR A 1 70 ? -21.576 -12.764 18.160 1.00 93.50 70 TYR A O 1
ATOM 540 N N . GLU A 1 71 ? -21.894 -14.068 16.366 1.00 93.94 71 GLU A N 1
ATOM 541 C CA . GLU A 1 71 ? -23.336 -13.804 16.230 1.00 93.94 71 GLU A CA 1
ATOM 542 C C . GLU A 1 71 ? -24.161 -14.197 17.466 1.00 93.94 71 GLU A C 1
ATOM 544 O O . GLU A 1 71 ? -25.285 -13.732 17.641 1.00 93.94 71 GLU A O 1
ATOM 549 N N . LYS A 1 72 ? -23.623 -15.070 18.327 1.00 96.00 72 LYS A N 1
ATOM 550 C CA . LYS A 1 72 ? -24.289 -15.536 19.551 1.00 96.00 72 LYS A CA 1
ATOM 551 C C . LYS A 1 72 ? -23.939 -14.686 20.772 1.00 96.00 72 LYS A C 1
ATOM 553 O O . LYS A 1 72 ? -24.519 -14.905 21.834 1.00 96.00 72 LYS A O 1
ATOM 558 N N . LEU A 1 73 ? -22.979 -13.770 20.649 1.00 95.56 73 LEU A N 1
ATOM 559 C CA . LEU A 1 73 ? -22.556 -12.910 21.747 1.00 95.56 73 LEU A CA 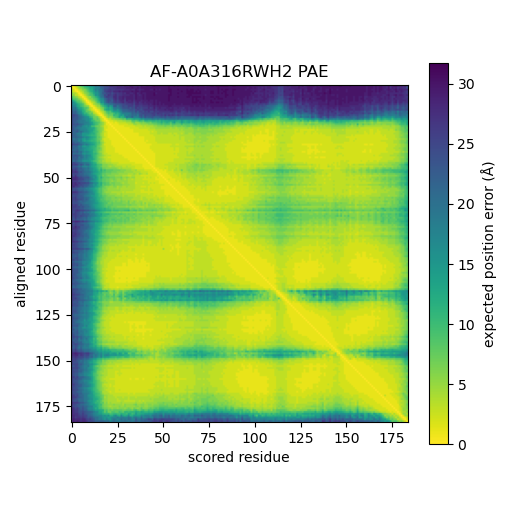1
ATOM 560 C C . LEU A 1 73 ? -23.596 -11.811 22.010 1.00 95.56 73 LEU A C 1
ATOM 562 O O . LEU A 1 73 ? -24.275 -11.376 21.075 1.00 95.56 73 LEU A O 1
ATOM 566 N N . PRO A 1 74 ? -23.708 -11.311 23.252 1.00 97.12 74 PRO A N 1
ATOM 567 C CA . PRO A 1 74 ? -24.487 -10.113 23.546 1.00 97.12 74 PRO A CA 1
ATOM 568 C C . PRO A 1 74 ? -24.023 -8.918 22.701 1.00 97.12 74 PRO A C 1
ATOM 570 O O . PRO A 1 74 ? -22.829 -8.770 22.440 1.00 97.12 74 PRO A O 1
ATOM 573 N N . ALA A 1 75 ? -24.946 -8.024 22.334 1.00 95.00 75 ALA A N 1
ATOM 574 C CA . ALA A 1 75 ? -24.638 -6.857 21.498 1.00 95.00 75 ALA A CA 1
ATOM 575 C C . ALA A 1 75 ? -23.490 -5.998 22.065 1.00 95.00 75 ALA A C 1
ATOM 577 O O . ALA A 1 75 ? -22.624 -5.553 21.321 1.00 95.00 75 ALA A O 1
ATOM 578 N N . GLU A 1 76 ? -23.424 -5.836 23.390 1.00 96.00 76 GLU A N 1
ATOM 579 C CA . GLU A 1 76 ? -22.345 -5.090 24.049 1.00 96.00 76 GLU A CA 1
ATOM 580 C C . GLU A 1 76 ? -20.958 -5.727 23.830 1.00 96.00 76 GLU A C 1
ATOM 582 O O . GLU A 1 76 ? -19.961 -5.026 23.652 1.00 96.00 76 GLU A O 1
ATOM 587 N N . GLU A 1 77 ? -20.872 -7.059 23.825 1.00 95.38 77 GLU A N 1
ATOM 588 C CA . GLU A 1 77 ? -19.617 -7.763 23.551 1.00 95.38 77 GLU A CA 1
ATOM 589 C C . GLU A 1 77 ? -19.235 -7.673 22.072 1.00 95.38 77 GLU A C 1
ATOM 591 O O . GLU A 1 77 ? -18.057 -7.495 21.757 1.00 95.38 77 GLU A O 1
ATOM 596 N N . GLN A 1 78 ? -20.220 -7.724 21.170 1.00 95.75 78 GLN A N 1
ATOM 597 C CA . GLN A 1 78 ? -20.001 -7.528 19.737 1.00 95.75 78 GLN A CA 1
ATOM 598 C C . GLN A 1 78 ? -19.412 -6.142 19.444 1.00 95.75 78 GLN A C 1
ATOM 600 O O . GLN A 1 78 ? -18.406 -6.055 18.738 1.00 95.75 78 GLN A O 1
ATOM 605 N N . THR A 1 79 ? -19.963 -5.077 20.041 1.00 95.25 79 THR A N 1
ATOM 606 C CA . THR A 1 79 ? -19.436 -3.709 19.903 1.00 95.25 79 THR A CA 1
ATOM 607 C C . THR A 1 79 ? -17.998 -3.609 20.410 1.00 95.25 79 THR A C 1
ATOM 609 O O . THR A 1 79 ? -17.132 -3.106 19.700 1.00 95.25 79 THR A O 1
ATOM 612 N N . LYS A 1 80 ? -17.691 -4.179 21.584 1.00 95.69 80 LYS A N 1
ATOM 613 C CA . LYS A 1 80 ? -16.317 -4.184 22.124 1.00 95.69 80 LYS A CA 1
ATOM 614 C C . LYS A 1 80 ? -15.324 -4.915 21.219 1.00 95.69 80 LYS A C 1
ATOM 616 O O . LYS A 1 80 ? -14.150 -4.549 21.177 1.00 95.69 80 LYS A O 1
ATOM 621 N N . ILE A 1 81 ? -15.754 -5.972 20.530 1.00 95.38 81 ILE A N 1
ATOM 622 C CA . ILE A 1 81 ? -14.913 -6.676 19.552 1.00 95.38 81 ILE A CA 1
ATOM 623 C C . ILE A 1 81 ? -14.628 -5.768 18.355 1.00 95.38 81 ILE A C 1
ATOM 625 O O . ILE A 1 81 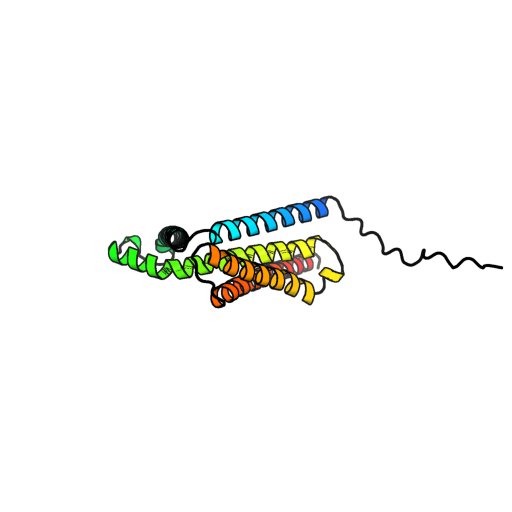? -13.469 -5.655 17.959 1.00 95.38 81 ILE A O 1
ATOM 629 N N . VAL A 1 82 ? -15.653 -5.101 17.819 1.00 96.00 82 VAL A N 1
ATOM 630 C CA . VAL A 1 82 ? -15.512 -4.177 16.686 1.00 96.00 82 VAL A CA 1
ATOM 631 C C . VAL A 1 82 ? -14.567 -3.032 17.039 1.00 96.00 82 VAL A C 1
ATOM 633 O O . VAL A 1 82 ? -13.570 -2.850 16.350 1.00 96.00 82 VAL A O 1
ATOM 636 N N . GLU A 1 83 ? -14.769 -2.364 18.177 1.00 94.06 83 GLU A N 1
ATOM 637 C CA . GLU A 1 83 ? -13.897 -1.276 18.649 1.00 94.06 83 GLU A CA 1
ATOM 638 C C . GLU A 1 83 ? -12.425 -1.709 18.783 1.00 94.06 83 GLU A C 1
ATOM 640 O O . GLU A 1 83 ? -11.500 -0.955 18.473 1.00 94.06 83 GLU A O 1
ATOM 645 N N . ARG A 1 84 ? -12.181 -2.948 19.234 1.00 93.81 84 ARG A N 1
ATOM 646 C CA . ARG A 1 84 ? -10.822 -3.498 19.380 1.00 93.81 84 ARG A CA 1
ATOM 647 C C . ARG A 1 84 ? -10.176 -3.846 18.043 1.00 93.81 84 ARG A C 1
ATOM 649 O O . ARG A 1 84 ? -8.957 -3.724 17.917 1.00 93.81 84 ARG A O 1
ATOM 656 N N . LEU A 1 85 ? -10.960 -4.321 17.079 1.00 94.88 85 LEU A N 1
ATOM 657 C CA . LEU A 1 85 ? -10.468 -4.800 15.788 1.00 94.88 85 LEU A CA 1
ATOM 658 C C . LEU A 1 85 ? -10.450 -3.712 14.705 1.00 94.88 85 LEU A C 1
ATOM 660 O O . LEU A 1 85 ? -9.633 -3.816 13.793 1.00 94.88 85 LEU A O 1
ATOM 664 N N . GLY A 1 86 ? -11.245 -2.647 14.834 1.00 94.94 86 GLY A N 1
ATOM 665 C CA . GLY A 1 86 ? -11.357 -1.572 13.844 1.00 94.94 86 GLY A CA 1
ATOM 666 C C . GLY A 1 86 ? -10.021 -0.906 13.528 1.00 94.94 86 GLY A C 1
ATOM 667 O O . GLY A 1 86 ? -9.655 -0.740 12.365 1.00 94.94 86 GLY A O 1
ATOM 668 N N . MET A 1 87 ? -9.221 -0.613 14.558 1.00 91.50 87 MET A N 1
ATOM 669 C CA . MET A 1 87 ? -7.867 -0.068 14.395 1.00 91.50 87 MET A CA 1
ATOM 670 C C . MET A 1 87 ? -6.922 -1.023 13.629 1.00 91.50 87 MET A C 1
ATOM 672 O O . MET A 1 87 ? -6.321 -0.585 12.644 1.00 91.50 87 MET A O 1
ATOM 676 N N . PRO A 1 88 ? -6.756 -2.304 14.031 1.00 94.38 88 PRO A N 1
ATOM 677 C CA . PRO A 1 88 ? -6.029 -3.298 13.240 1.00 94.38 88 PRO A CA 1
ATOM 678 C C . PRO A 1 88 ? -6.520 -3.438 11.797 1.00 94.38 88 PRO A C 1
ATOM 680 O O . PRO A 1 88 ? -5.699 -3.449 10.883 1.00 94.38 88 PRO A O 1
ATOM 683 N N . VAL A 1 89 ? -7.836 -3.517 11.582 1.00 95.44 89 VAL A N 1
ATOM 684 C CA . VAL A 1 89 ? -8.442 -3.649 10.248 1.00 95.44 89 VAL A CA 1
ATOM 685 C C . VAL A 1 89 ? -8.092 -2.449 9.378 1.00 95.44 89 VAL A C 1
ATOM 687 O O . VAL A 1 89 ? -7.648 -2.632 8.246 1.00 95.44 89 VAL A O 1
ATOM 690 N N . ARG A 1 90 ? -8.181 -1.231 9.923 1.00 93.38 90 ARG A N 1
ATOM 691 C CA . ARG A 1 90 ? -7.780 -0.011 9.215 1.00 93.38 90 ARG A CA 1
ATOM 692 C C . ARG A 1 90 ? -6.308 -0.029 8.813 1.00 93.38 90 ARG A C 1
ATOM 694 O O . ARG A 1 90 ? -5.982 0.270 7.671 1.00 93.38 90 ARG A O 1
ATOM 701 N N . LYS A 1 91 ? -5.413 -0.411 9.730 1.00 92.69 91 LYS A N 1
ATOM 702 C CA . LYS A 1 91 ? -3.973 -0.508 9.433 1.00 92.69 91 LYS A CA 1
ATOM 703 C C . LYS A 1 91 ? -3.695 -1.554 8.352 1.00 92.69 91 LYS A C 1
ATOM 705 O O . LYS A 1 91 ? -2.899 -1.303 7.459 1.00 92.69 91 LYS A O 1
ATOM 710 N N . LEU A 1 92 ? -4.374 -2.701 8.391 1.00 95.06 92 LEU A N 1
ATOM 711 C CA . LEU A 1 92 ? -4.245 -3.732 7.357 1.00 95.06 92 LEU A CA 1
ATOM 712 C C . LEU A 1 92 ? -4.782 -3.276 5.993 1.00 95.06 92 LEU A C 1
ATOM 714 O O . LEU A 1 92 ? -4.226 -3.679 4.971 1.00 95.06 92 LEU A O 1
ATOM 718 N N . ALA A 1 93 ? -5.826 -2.443 5.962 1.00 94.94 93 ALA A N 1
ATOM 719 C CA . ALA A 1 93 ? -6.332 -1.850 4.727 1.00 94.94 93 ALA A CA 1
ATOM 720 C C . ALA A 1 93 ? -5.264 -0.964 4.067 1.00 94.94 93 ALA A C 1
ATOM 722 O O . ALA A 1 93 ? -4.879 -1.249 2.935 1.00 94.94 93 ALA A O 1
ATOM 723 N N . HIS A 1 94 ? -4.681 -0.015 4.808 1.00 94.62 94 HIS A N 1
ATOM 724 C CA . HIS A 1 94 ? -3.597 0.832 4.295 1.00 94.62 94 HIS A CA 1
ATOM 725 C C . HIS A 1 94 ? -2.368 0.016 3.865 1.00 94.62 94 HIS A C 1
ATOM 727 O O . HIS A 1 94 ? -1.879 0.158 2.745 1.00 94.62 94 HIS A O 1
ATOM 733 N N . MET A 1 95 ? -1.940 -0.966 4.670 1.00 97.19 95 MET A N 1
ATOM 734 C CA . MET A 1 95 ? -0.878 -1.895 4.256 1.00 97.19 95 MET A CA 1
ATOM 735 C C . MET A 1 95 ? -1.180 -2.579 2.917 1.00 97.19 95 MET A C 1
ATOM 737 O O . MET A 1 95 ? -0.270 -2.804 2.117 1.00 97.19 95 MET A O 1
ATOM 741 N N . THR A 1 96 ? -2.442 -2.944 2.680 1.00 97.88 96 THR A N 1
ATOM 742 C CA . THR A 1 96 ? -2.877 -3.608 1.447 1.00 97.88 96 THR A CA 1
ATOM 743 C C . THR A 1 96 ? -2.878 -2.641 0.264 1.00 97.88 96 THR A C 1
ATOM 745 O O . THR A 1 96 ? -2.387 -3.013 -0.800 1.00 97.88 96 THR A O 1
ATOM 748 N N . GLU A 1 97 ? -3.339 -1.404 0.447 1.00 97.81 97 GLU A N 1
ATOM 749 C CA . GLU A 1 97 ? -3.282 -0.337 -0.566 1.00 97.81 97 GLU A CA 1
ATOM 750 C C . GLU A 1 97 ? -1.836 -0.098 -1.026 1.00 97.81 97 GLU A C 1
ATOM 752 O O . GLU A 1 97 ? -1.511 -0.171 -2.215 1.00 97.81 97 GLU A O 1
ATOM 757 N N . TYR A 1 98 ? -0.906 0.058 -0.079 1.00 98.38 98 TYR A N 1
ATOM 758 C CA . TYR A 1 98 ? 0.510 0.231 -0.404 1.00 98.38 98 TYR A CA 1
ATOM 759 C C . TYR A 1 98 ? 1.151 -1.030 -1.001 1.00 98.38 98 TYR A C 1
ATOM 761 O O . TYR A 1 98 ? 2.040 -0.921 -1.854 1.00 98.38 98 TYR A O 1
ATOM 769 N N . ALA A 1 99 ? 0.689 -2.232 -0.635 1.00 98.62 99 ALA A N 1
ATOM 770 C CA . ALA A 1 99 ? 1.099 -3.472 -1.296 1.00 98.62 99 ALA A CA 1
ATOM 771 C C . ALA A 1 99 ? 0.674 -3.495 -2.775 1.00 98.62 99 ALA A C 1
ATOM 773 O O . ALA A 1 99 ? 1.490 -3.822 -3.644 1.00 98.62 99 ALA A O 1
ATOM 774 N N . VAL A 1 100 ? -0.575 -3.123 -3.073 1.00 98.69 100 VAL A N 1
ATOM 775 C CA . VAL A 1 100 ? -1.111 -3.045 -4.441 1.00 98.69 100 VAL A CA 1
ATOM 776 C C . VAL A 1 100 ? -0.371 -1.980 -5.246 1.00 98.69 100 VAL A C 1
ATOM 778 O O . VAL A 1 100 ? 0.106 -2.271 -6.349 1.00 98.69 100 VAL A O 1
ATOM 781 N N . LEU A 1 101 ? -0.174 -0.788 -4.681 1.00 98.69 101 LEU A N 1
ATOM 782 C CA . LEU A 1 101 ? 0.583 0.290 -5.315 1.00 98.69 101 LEU A CA 1
ATOM 783 C C . LEU A 1 101 ? 2.007 -0.160 -5.680 1.00 98.69 101 LEU A C 1
ATOM 785 O O . LEU A 1 101 ? 2.453 0.024 -6.818 1.00 98.69 101 LEU A O 1
ATOM 789 N N . ALA A 1 102 ? 2.709 -0.822 -4.757 1.00 98.50 102 ALA A N 1
ATOM 790 C CA . ALA A 1 102 ? 4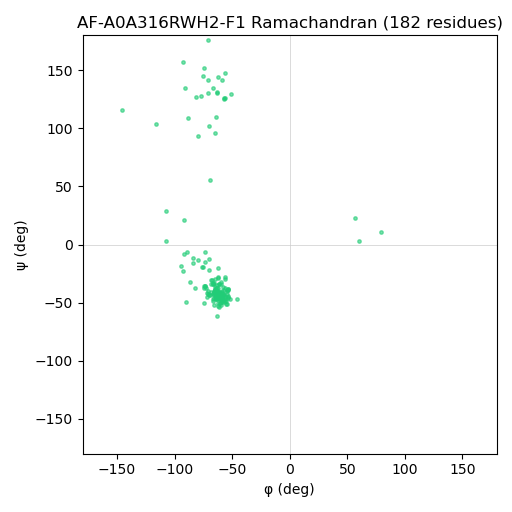.053 -1.335 -5.002 1.00 98.50 102 ALA A CA 1
ATOM 791 C C . ALA A 1 102 ? 4.085 -2.414 -6.098 1.00 98.50 102 ALA A C 1
ATOM 793 O O . ALA A 1 102 ? 4.999 -2.416 -6.931 1.00 98.50 102 ALA A O 1
ATOM 794 N N . ILE A 1 103 ? 3.083 -3.303 -6.141 1.00 98.56 103 ILE A N 1
ATOM 795 C CA . ILE A 1 103 ? 2.930 -4.305 -7.206 1.00 98.56 103 ILE A CA 1
ATOM 796 C C . ILE A 1 103 ? 2.751 -3.620 -8.561 1.00 98.56 103 ILE A C 1
ATOM 798 O O . ILE A 1 103 ? 3.429 -3.993 -9.520 1.00 98.56 103 ILE A O 1
ATOM 802 N N . LEU A 1 104 ? 1.882 -2.612 -8.653 1.00 98.38 104 LEU A N 1
ATOM 803 C CA . LEU A 1 104 ? 1.609 -1.890 -9.895 1.00 98.38 104 LEU A CA 1
ATOM 804 C C . LEU A 1 104 ? 2.854 -1.159 -10.416 1.00 98.38 104 LEU A C 1
ATOM 806 O O . LEU A 1 104 ? 3.216 -1.304 -11.589 1.00 98.38 104 LEU A O 1
ATOM 810 N N . VAL A 1 105 ? 3.565 -0.440 -9.541 1.00 97.81 105 VAL A N 1
ATOM 811 C CA . VAL A 1 105 ? 4.822 0.241 -9.892 1.00 97.81 105 VAL A CA 1
ATOM 812 C C . VAL A 1 105 ? 5.894 -0.778 -10.292 1.00 97.81 105 VAL A C 1
ATOM 814 O O . VAL A 1 105 ? 6.556 -0.618 -11.320 1.00 97.81 105 VAL A O 1
ATOM 817 N N . GLY A 1 106 ? 6.042 -1.871 -9.539 1.00 95.94 106 GLY A N 1
ATOM 818 C CA . GLY A 1 106 ? 6.970 -2.955 -9.866 1.00 95.94 106 GLY A CA 1
ATOM 819 C C . GLY A 1 106 ? 6.663 -3.615 -11.215 1.00 95.94 106 GLY A C 1
ATOM 820 O O . GLY A 1 106 ? 7.575 -3.852 -12.015 1.00 95.94 106 GLY A O 1
ATOM 821 N N . ALA A 1 107 ? 5.386 -3.863 -11.511 1.00 95.12 107 ALA A N 1
ATOM 822 C CA . ALA A 1 107 ? 4.925 -4.414 -12.781 1.00 95.12 107 ALA A CA 1
ATOM 823 C C . ALA A 1 107 ? 5.198 -3.457 -13.951 1.00 95.12 107 ALA A C 1
ATOM 825 O O . ALA A 1 107 ? 5.651 -3.902 -15.011 1.00 95.12 107 ALA A O 1
ATOM 826 N N . LEU A 1 108 ? 5.015 -2.147 -13.753 1.00 95.12 108 LEU A N 1
ATOM 827 C CA . LEU A 1 108 ? 5.323 -1.128 -14.759 1.00 95.12 108 LEU A CA 1
ATOM 828 C C . LEU A 1 108 ? 6.808 -1.150 -15.144 1.00 95.12 108 LEU A C 1
ATOM 830 O O . LEU A 1 108 ? 7.138 -1.142 -16.333 1.00 95.12 108 LEU A O 1
ATOM 834 N N . LEU A 1 109 ? 7.711 -1.262 -14.163 1.00 91.56 109 LEU A N 1
ATOM 835 C CA . LEU A 1 109 ? 9.154 -1.364 -14.423 1.00 91.56 109 LEU A CA 1
ATOM 836 C C . LEU A 1 109 ? 9.518 -2.600 -15.253 1.00 91.56 109 LEU A C 1
ATOM 838 O O . LEU A 1 109 ? 10.450 -2.562 -16.060 1.00 91.56 109 LEU A O 1
ATOM 842 N N . VAL A 1 110 ? 8.792 -3.706 -15.071 1.00 88.56 110 VAL A N 1
ATOM 843 C CA . VAL A 1 110 ? 8.973 -4.916 -15.883 1.00 88.56 110 VAL A CA 1
ATOM 844 C C . VAL A 1 110 ? 8.446 -4.707 -17.302 1.00 88.56 110 VAL A C 1
ATOM 846 O O . VAL A 1 110 ? 9.140 -5.067 -18.255 1.00 88.56 110 VAL A O 1
ATOM 849 N N . ALA A 1 111 ? 7.261 -4.110 -17.451 1.00 89.25 111 ALA A N 1
ATOM 850 C CA . ALA A 1 111 ? 6.613 -3.883 -18.743 1.00 89.25 111 ALA A CA 1
ATOM 851 C C . ALA A 1 111 ? 7.389 -2.905 -19.648 1.00 89.25 111 ALA A C 1
ATOM 853 O O . ALA A 1 111 ? 7.375 -3.043 -20.873 1.00 89.25 111 ALA A O 1
ATOM 854 N N . TRP A 1 112 ? 8.124 -1.958 -19.057 1.00 84.81 112 TRP A N 1
ATOM 855 C CA . TRP A 1 112 ? 8.870 -0.920 -19.781 1.00 84.81 112 TRP A CA 1
ATOM 856 C C . TRP A 1 112 ? 10.108 -1.430 -20.560 1.00 84.81 112 TRP A C 1
ATOM 858 O O . TRP A 1 112 ? 10.630 -0.708 -21.414 1.00 84.81 112 TRP A O 1
ATOM 868 N N . GLU A 1 113 ? 10.555 -2.674 -20.319 1.00 72.69 113 GLU A N 1
ATOM 869 C CA . GLU A 1 113 ? 11.631 -3.403 -21.037 1.00 72.69 113 GLU A CA 1
ATOM 870 C C . GLU A 1 113 ? 13.032 -2.751 -21.009 1.00 72.69 113 GLU A C 1
ATOM 872 O O . GLU A 1 113 ? 13.973 -3.279 -21.593 1.00 72.69 113 GLU A O 1
ATOM 877 N N . ASP A 1 114 ? 13.259 -1.636 -20.324 1.00 75.25 114 ASP A N 1
ATOM 878 C CA . ASP A 1 114 ? 14.582 -1.007 -20.355 1.00 75.25 114 ASP A CA 1
ATOM 879 C C . ASP A 1 114 ? 15.584 -1.763 -19.453 1.00 75.25 114 ASP A C 1
ATOM 881 O O . ASP A 1 114 ? 15.331 -2.066 -18.282 1.00 75.25 114 ASP A O 1
ATOM 885 N N . ARG A 1 115 ? 16.737 -2.120 -20.041 1.00 72.88 115 ARG A N 1
ATOM 886 C CA . ARG A 1 115 ? 17.784 -2.960 -19.437 1.00 72.88 115 ARG A CA 1
ATOM 887 C C . ARG A 1 115 ? 18.298 -2.401 -18.111 1.00 72.88 115 ARG A C 1
ATOM 889 O O . ARG A 1 115 ? 18.694 -3.190 -17.253 1.00 72.88 115 ARG A O 1
ATOM 896 N N . ASN A 1 116 ? 18.253 -1.086 -17.910 1.00 77.06 116 ASN A N 1
ATOM 897 C CA . ASN A 1 116 ? 18.623 -0.475 -16.638 1.00 77.06 116 ASN A CA 1
ATOM 898 C C . ASN A 1 116 ? 17.614 -0.824 -15.534 1.00 77.06 116 ASN A C 1
ATOM 900 O O . ASN A 1 116 ? 18.021 -1.233 -14.451 1.00 77.06 116 ASN A O 1
ATOM 904 N N . TRP A 1 117 ? 16.314 -0.822 -15.831 1.00 78.56 117 TRP A N 1
ATOM 905 C CA . TRP A 1 117 ? 15.241 -1.172 -14.883 1.00 78.56 117 TRP A CA 1
ATOM 906 C C . TRP A 1 117 ? 15.143 -2.669 -14.595 1.00 78.56 117 TRP A C 1
ATOM 908 O O . TRP A 1 117 ? 14.396 -3.102 -13.720 1.00 78.56 117 TRP A O 1
ATOM 918 N N . ARG A 1 118 ? 15.916 -3.496 -15.309 1.00 75.00 118 ARG A N 1
ATOM 919 C CA . ARG A 1 118 ? 16.004 -4.933 -15.035 1.00 75.00 118 ARG A CA 1
ATOM 920 C C . ARG A 1 118 ? 16.931 -5.279 -13.871 1.00 75.00 118 ARG A C 1
ATOM 922 O O . ARG A 1 118 ? 16.878 -6.416 -13.399 1.00 75.00 118 ARG A O 1
ATOM 929 N N . ARG A 1 119 ? 17.763 -4.337 -13.405 1.00 87.69 119 ARG A N 1
ATOM 930 C CA . ARG A 1 119 ? 18.680 -4.564 -12.278 1.00 87.69 119 ARG A CA 1
ATOM 931 C C . ARG A 1 119 ? 17.873 -4.852 -11.003 1.00 87.69 119 ARG A C 1
ATOM 933 O O . ARG A 1 119 ? 16.991 -4.055 -10.688 1.00 87.69 119 ARG A O 1
ATOM 940 N N . PRO A 1 120 ? 18.178 -5.928 -10.249 1.00 87.25 120 PRO A N 1
ATOM 941 C CA . PRO A 1 120 ? 17.442 -6.272 -9.033 1.00 87.25 120 PRO A CA 1
ATOM 942 C C . PRO A 1 120 ? 17.338 -5.096 -8.061 1.00 87.25 120 PRO A C 1
ATOM 944 O O . PRO A 1 120 ? 16.236 -4.753 -7.658 1.00 87.25 120 PRO A O 1
ATOM 947 N N . ALA A 1 121 ? 18.447 -4.400 -7.798 1.00 90.88 121 ALA A N 1
ATOM 948 C CA . ALA A 1 121 ? 18.455 -3.231 -6.920 1.00 90.88 121 ALA A CA 1
ATOM 949 C C . ALA A 1 121 ? 17.428 -2.161 -7.337 1.00 90.88 121 ALA A C 1
ATOM 951 O O . ALA A 1 121 ? 16.709 -1.652 -6.490 1.00 90.88 121 ALA A O 1
ATOM 952 N N . ILE A 1 122 ? 17.294 -1.872 -8.637 1.00 91.25 122 ILE A N 1
ATOM 953 C CA . ILE A 1 122 ? 16.340 -0.872 -9.148 1.00 91.25 122 ILE A CA 1
ATOM 954 C C . ILE A 1 122 ? 14.896 -1.370 -9.023 1.00 91.25 122 ILE A C 1
ATOM 956 O O . ILE A 1 122 ? 14.020 -0.606 -8.631 1.00 91.25 122 ILE A O 1
ATOM 960 N N . ARG A 1 123 ? 14.650 -2.657 -9.303 1.00 91.19 123 ARG A N 1
ATOM 961 C CA . ARG A 1 123 ? 13.316 -3.274 -9.190 1.00 91.19 123 ARG A CA 1
ATOM 962 C C . ARG A 1 123 ? 12.761 -3.270 -7.771 1.00 91.19 123 ARG A C 1
ATOM 964 O O . ARG A 1 123 ? 11.548 -3.259 -7.613 1.00 91.19 123 ARG A O 1
ATOM 971 N N . TRP A 1 124 ? 13.635 -3.296 -6.771 1.00 94.88 124 TRP A N 1
ATOM 972 C CA . TRP A 1 124 ? 13.248 -3.187 -5.368 1.00 94.88 124 TRP A CA 1
ATOM 973 C C . TRP A 1 124 ? 13.218 -1.734 -4.898 1.00 94.88 124 TRP A C 1
ATOM 975 O O . TRP A 1 124 ? 12.222 -1.299 -4.330 1.00 94.88 124 TRP A O 1
ATOM 985 N N . ALA A 1 125 ? 14.279 -0.969 -5.167 1.00 96.00 125 ALA A N 1
ATOM 986 C CA . ALA A 1 125 ? 14.427 0.377 -4.630 1.00 96.00 125 ALA A CA 1
ATOM 987 C C . ALA A 1 125 ? 13.388 1.351 -5.189 1.00 96.00 125 ALA A C 1
ATOM 989 O O . ALA A 1 125 ? 12.832 2.127 -4.426 1.00 96.00 125 ALA A O 1
ATOM 990 N N . VAL A 1 126 ? 13.096 1.320 -6.492 1.00 95.94 126 VAL A N 1
ATOM 991 C CA . VAL A 1 126 ? 12.213 2.329 -7.099 1.00 95.94 126 VAL A CA 1
ATOM 992 C C . VAL A 1 126 ? 10.778 2.235 -6.572 1.00 95.94 126 VAL A C 1
ATOM 994 O O . VAL A 1 126 ? 10.289 3.256 -6.092 1.00 95.94 126 VAL A O 1
ATOM 997 N N . PRO A 1 127 ? 10.103 1.066 -6.578 1.00 97.06 127 PRO A N 1
ATOM 998 C CA . PRO A 1 127 ? 8.765 0.974 -6.002 1.00 97.06 127 PRO A CA 1
ATOM 999 C C . PRO A 1 127 ? 8.756 1.226 -4.489 1.00 97.06 127 PRO A C 1
ATOM 1001 O O . PRO A 1 127 ? 7.854 1.897 -4.003 1.00 97.06 127 PRO A O 1
ATOM 1004 N N . ALA A 1 128 ? 9.765 0.744 -3.750 1.00 97.88 128 ALA A N 1
ATOM 1005 C CA . ALA A 1 128 ? 9.834 0.932 -2.300 1.00 97.88 128 ALA A CA 1
ATOM 1006 C C . ALA A 1 128 ? 10.013 2.408 -1.911 1.00 97.88 128 ALA A C 1
ATOM 1008 O O . ALA A 1 128 ? 9.295 2.908 -1.051 1.00 97.88 128 ALA A O 1
ATOM 1009 N N . VAL A 1 129 ? 10.929 3.124 -2.572 1.00 98.31 129 VAL A N 1
ATOM 1010 C CA . VAL A 1 129 ? 11.144 4.563 -2.358 1.00 98.31 129 VAL A CA 1
ATOM 1011 C C . VAL A 1 129 ? 9.915 5.356 -2.788 1.00 98.31 129 VAL A C 1
ATOM 1013 O O . VAL A 1 129 ? 9.513 6.270 -2.078 1.00 98.31 129 VAL A O 1
ATOM 1016 N N . PHE A 1 130 ? 9.292 4.998 -3.913 1.00 98.38 130 PHE A N 1
ATOM 1017 C CA . PHE A 1 130 ? 8.054 5.635 -4.351 1.00 98.38 130 PHE A CA 1
ATOM 1018 C C . PHE A 1 130 ? 6.944 5.496 -3.300 1.00 98.38 130 PHE A C 1
ATOM 1020 O O . PHE A 1 130 ? 6.351 6.498 -2.914 1.00 98.38 130 PHE A O 1
ATOM 1027 N N . CYS A 1 131 ? 6.718 4.285 -2.779 1.00 98.44 131 CYS A N 1
ATOM 1028 C CA . CYS A 1 131 ? 5.715 4.046 -1.740 1.00 98.44 131 CYS A CA 1
ATOM 1029 C C . CYS A 1 131 ? 6.067 4.745 -0.422 1.00 98.44 131 CYS A C 1
ATOM 1031 O O . CYS A 1 131 ? 5.183 5.327 0.187 1.00 98.44 131 CYS A O 1
ATOM 1033 N N . LEU A 1 132 ? 7.341 4.765 -0.011 1.00 98.50 132 LEU A N 1
ATOM 1034 C CA . LEU A 1 132 ? 7.793 5.507 1.173 1.00 98.50 132 LEU A CA 1
ATOM 1035 C C . LEU A 1 132 ? 7.488 7.004 1.056 1.00 98.50 132 LEU A C 1
ATOM 1037 O O . LEU A 1 132 ? 6.956 7.602 1.990 1.00 98.50 132 LEU A O 1
ATOM 1041 N N . LEU A 1 133 ? 7.826 7.613 -0.084 1.00 98.38 133 LEU A N 1
ATOM 1042 C CA . LEU A 1 133 ? 7.548 9.027 -0.329 1.00 98.38 133 LEU A CA 1
ATOM 1043 C C . LEU A 1 133 ? 6.043 9.291 -0.351 1.00 98.38 133 LEU A C 1
ATOM 1045 O O . LEU A 1 133 ? 5.601 10.289 0.212 1.00 98.38 133 LEU A O 1
ATOM 1049 N N . TYR A 1 134 ? 5.267 8.389 -0.953 1.00 98.19 134 TYR A N 1
ATOM 1050 C CA .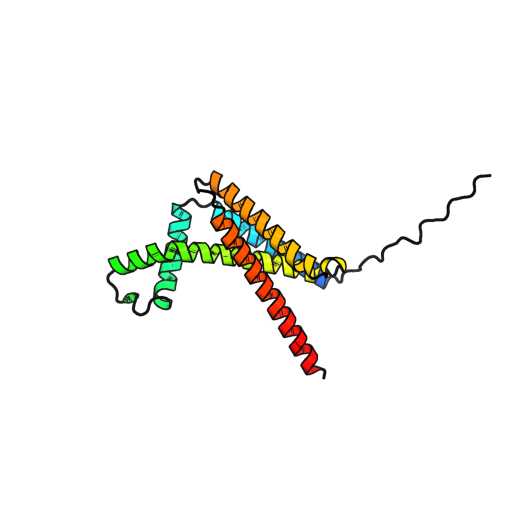 TYR A 1 134 ? 3.821 8.534 -1.028 1.00 98.19 134 TYR A CA 1
ATOM 1051 C C . TYR A 1 134 ? 3.139 8.364 0.339 1.00 98.19 134 TYR A C 1
ATOM 1053 O O . TYR A 1 134 ? 2.330 9.206 0.706 1.00 98.19 134 TYR A O 1
ATOM 1061 N N . ALA A 1 135 ? 3.530 7.369 1.140 1.00 97.38 135 ALA A N 1
ATOM 1062 C CA . ALA A 1 135 ? 3.087 7.193 2.531 1.00 97.38 135 ALA A CA 1
ATOM 1063 C C . ALA A 1 135 ? 3.456 8.389 3.410 1.00 97.38 135 ALA A C 1
ATOM 1065 O O . ALA A 1 135 ? 2.649 8.883 4.187 1.00 97.38 135 ALA A O 1
ATOM 1066 N N . THR A 1 136 ? 4.659 8.936 3.225 1.00 97.44 136 THR A N 1
ATOM 1067 C CA . THR A 1 136 ? 5.055 10.163 3.924 1.00 97.44 136 THR A CA 1
ATOM 1068 C C . THR A 1 136 ? 4.179 11.346 3.508 1.00 97.44 136 THR A C 1
ATOM 1070 O O . THR A 1 136 ? 3.761 12.125 4.360 1.00 97.44 136 THR A O 1
ATOM 1073 N N . SER A 1 137 ? 3.889 11.499 2.210 1.00 96.25 137 SER A N 1
ATOM 1074 C CA . SER A 1 137 ? 3.005 12.569 1.736 1.00 9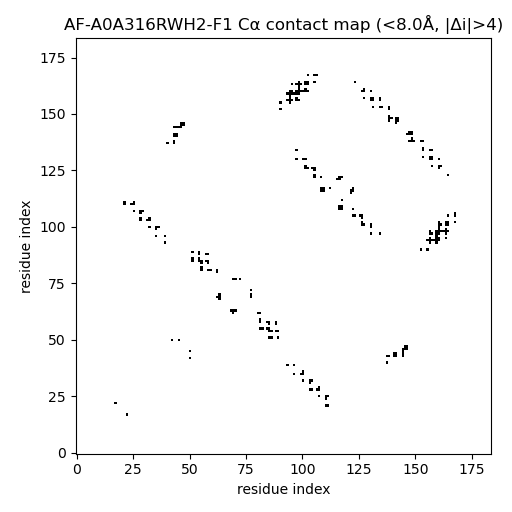6.25 137 SER A CA 1
ATOM 1075 C C . SER A 1 137 ? 1.570 12.406 2.227 1.00 96.25 137 SER A C 1
ATOM 1077 O O . SER A 1 137 ? 0.917 13.409 2.501 1.00 96.25 137 SER A O 1
ATOM 1079 N N . ASP A 1 138 ? 1.113 11.166 2.382 1.00 93.88 138 ASP A N 1
ATOM 1080 C CA . ASP A 1 138 ? -0.213 10.843 2.887 1.00 93.88 138 ASP A CA 1
ATOM 1081 C C . ASP A 1 138 ? -0.376 11.249 4.355 1.00 93.88 138 ASP A C 1
ATOM 1083 O O . ASP A 1 138 ? -1.280 12.005 4.700 1.00 93.88 138 ASP A O 1
ATOM 1087 N N . GLU A 1 139 ? 0.583 10.877 5.203 1.00 94.25 139 GLU A N 1
ATOM 1088 C CA . GLU A 1 139 ? 0.599 11.279 6.612 1.00 94.25 139 GLU A CA 1
ATOM 1089 C C . GLU A 1 139 ? 0.722 12.799 6.785 1.00 94.25 139 GLU A C 1
ATOM 1091 O O . GLU A 1 139 ? 0.112 13.377 7.683 1.00 94.25 139 GLU A O 1
ATOM 1096 N N . ILE A 1 140 ? 1.463 13.478 5.900 1.00 93.44 140 ILE A N 1
ATOM 1097 C CA . ILE A 1 140 ? 1.495 14.947 5.865 1.00 93.44 140 ILE A CA 1
ATOM 1098 C C . ILE A 1 140 ? 0.124 15.510 5.465 1.00 93.44 140 ILE A C 1
ATOM 1100 O O . ILE A 1 140 ? -0.322 16.484 6.070 1.00 93.44 140 ILE A O 1
ATOM 1104 N N . HIS A 1 141 ? -0.558 14.917 4.478 1.00 91.62 141 HIS A N 1
ATOM 1105 C CA . HIS A 1 141 ? -1.901 15.334 4.059 1.00 91.62 141 HIS A CA 1
ATOM 1106 C C . HIS A 1 141 ? -2.923 15.172 5.188 1.00 91.62 141 HIS A C 1
ATOM 1108 O O . HIS A 1 141 ? -3.704 16.084 5.454 1.00 91.62 141 HIS A O 1
ATOM 1114 N N . GLN A 1 142 ? -2.857 14.061 5.922 1.00 90.62 142 GLN A N 1
ATOM 1115 C CA . GLN A 1 142 ? -3.726 13.773 7.061 1.00 90.62 142 GLN A CA 1
ATOM 1116 C C . GLN A 1 142 ? -3.687 14.869 8.146 1.00 90.62 142 GLN A C 1
ATOM 1118 O O . GLN A 1 142 ? -4.710 15.125 8.788 1.00 90.62 142 GLN A O 1
ATOM 1123 N N . ILE A 1 143 ? -2.567 15.589 8.306 1.00 90.38 143 ILE A N 1
ATOM 1124 C CA . ILE A 1 143 ? -2.474 16.756 9.208 1.00 90.38 143 ILE A CA 1
ATOM 1125 C C . ILE A 1 143 ? -3.524 17.816 8.846 1.00 90.38 143 ILE A C 1
ATOM 1127 O O . ILE A 1 143 ? -4.139 18.411 9.731 1.00 90.38 143 ILE A O 1
ATOM 1131 N N . PHE A 1 144 ? -3.769 18.033 7.552 1.00 88.81 144 PHE A N 1
ATOM 1132 C CA . PHE A 1 144 ? -4.757 18.998 7.064 1.00 88.81 144 PHE A CA 1
ATOM 1133 C C . PHE A 1 144 ? -6.204 18.504 7.217 1.00 88.81 144 PHE A C 1
ATOM 1135 O O . PHE A 1 144 ? -7.120 19.322 7.262 1.00 88.81 144 PHE A O 1
ATOM 1142 N N . SER A 1 145 ? -6.409 17.196 7.381 1.00 85.88 145 SER A N 1
ATOM 1143 C CA . SER A 1 145 ? -7.710 16.568 7.659 1.00 85.88 145 SER A CA 1
ATOM 1144 C C . SER A 1 145 ? -7.999 16.400 9.161 1.00 85.88 145 SER A C 1
ATOM 1146 O O . SER A 1 145 ? -8.811 15.561 9.551 1.00 85.88 145 SER A O 1
ATOM 1148 N N . ASN A 1 146 ? -7.332 17.168 10.036 1.00 82.00 146 ASN A N 1
ATOM 1149 C CA . ASN A 1 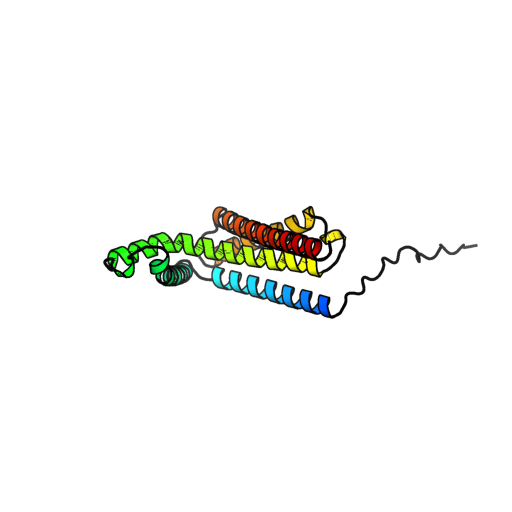146 ? -7.420 17.050 11.503 1.00 82.00 146 ASN A CA 1
ATOM 1150 C C . ASN A 1 146 ? -7.067 15.644 12.043 1.00 82.00 146 ASN A C 1
ATOM 1152 O O . ASN A 1 146 ? -7.454 15.261 13.157 1.00 82.00 146 ASN A O 1
ATOM 1156 N N . ARG A 1 147 ? -6.304 14.861 11.273 1.00 82.44 147 ARG A N 1
ATOM 1157 C CA . ARG A 1 147 ? -5.686 13.608 11.716 1.00 82.44 147 ARG A CA 1
ATOM 1158 C C . ARG A 1 147 ? -4.270 13.887 12.220 1.00 82.44 147 ARG A C 1
ATOM 1160 O O . ARG A 1 147 ? -3.680 14.927 11.951 1.00 82.44 147 ARG A O 1
ATOM 1167 N N . GLY A 1 148 ? -3.762 12.999 13.070 1.00 82.62 148 GLY A N 1
ATOM 1168 C CA . GLY A 1 148 ? -2.386 13.114 13.555 1.00 82.62 148 GLY A CA 1
ATOM 1169 C C . GLY A 1 148 ? -1.469 12.343 12.620 1.00 82.62 148 GLY A C 1
ATOM 1170 O O . GLY A 1 148 ? -1.809 11.210 12.305 1.00 82.62 148 GLY A O 1
ATOM 1171 N N . ALA A 1 149 ? -0.339 12.933 12.233 1.00 86.69 149 ALA A N 1
ATOM 1172 C CA . ALA A 1 149 ? 0.701 12.218 11.502 1.00 86.69 149 ALA A CA 1
ATOM 1173 C C . ALA A 1 149 ? 1.489 11.283 12.431 1.00 86.69 149 ALA A C 1
ATOM 1175 O O . ALA A 1 149 ? 1.762 11.612 13.591 1.00 86.69 149 ALA A O 1
ATOM 1176 N N . SER A 1 150 ? 1.897 10.137 11.904 1.00 92.38 150 SER A N 1
ATOM 1177 C CA . SER A 1 150 ? 2.499 9.041 12.647 1.00 92.38 150 SER A CA 1
ATOM 1178 C C . SER A 1 150 ? 3.556 8.339 11.801 1.00 92.38 150 SER A C 1
ATOM 1180 O O . SER A 1 150 ? 3.280 7.678 10.804 1.00 92.38 150 SER A O 1
ATOM 1182 N N . VAL A 1 151 ? 4.811 8.419 12.252 1.00 93.50 151 VAL A N 1
ATOM 1183 C CA . VAL A 1 151 ? 5.927 7.699 11.610 1.00 93.50 151 VAL A CA 1
ATOM 1184 C C . VAL A 1 151 ? 5.684 6.187 11.615 1.00 93.50 151 VAL A C 1
ATOM 1186 O O . VAL A 1 151 ? 6.093 5.494 10.689 1.00 93.50 151 VAL A O 1
ATOM 1189 N N . LEU A 1 152 ? 4.998 5.670 12.639 1.00 94.12 152 LEU A N 1
ATOM 1190 C CA . LEU A 1 152 ? 4.655 4.252 12.704 1.00 94.12 152 LEU A CA 1
ATOM 1191 C C . LEU A 1 152 ? 3.670 3.850 11.607 1.00 94.12 152 LEU A C 1
ATOM 1193 O O . LEU A 1 152 ? 3.782 2.735 11.109 1.00 94.12 152 LEU A O 1
ATOM 1197 N N . ASP A 1 153 ? 2.749 4.731 11.216 1.00 93.12 153 ASP A N 1
ATOM 1198 C CA . ASP A 1 153 ? 1.803 4.435 10.141 1.00 93.12 153 ASP A CA 1
ATOM 1199 C C . ASP A 1 153 ? 2.530 4.414 8.782 1.00 93.12 153 ASP A C 1
ATOM 1201 O O . ASP A 1 153 ? 2.450 3.403 8.086 1.00 93.12 153 ASP A O 1
ATOM 1205 N N . VAL A 1 154 ? 3.442 5.366 8.515 1.00 97.00 154 VAL A N 1
ATOM 1206 C CA . VAL A 1 154 ? 4.360 5.291 7.351 1.00 97.00 154 VAL A CA 1
ATOM 1207 C C . VAL A 1 154 ? 5.142 3.973 7.320 1.00 97.00 154 VAL A C 1
ATOM 1209 O O . VAL A 1 154 ? 5.288 3.342 6.273 1.00 97.00 154 VAL A O 1
ATOM 1212 N N . MET A 1 155 ? 5.691 3.545 8.461 1.00 97.31 155 MET A N 1
ATOM 1213 C CA . MET A 1 155 ? 6.470 2.304 8.535 1.00 97.31 155 MET A CA 1
ATOM 1214 C C . MET A 1 155 ? 5.617 1.073 8.225 1.00 97.31 155 MET A C 1
ATOM 1216 O O . MET A 1 155 ? 6.084 0.169 7.530 1.00 97.31 155 MET A O 1
ATOM 1220 N N . ILE A 1 156 ? 4.388 1.033 8.737 1.00 96.81 156 ILE A N 1
ATOM 1221 C CA . ILE A 1 156 ? 3.430 -0.048 8.501 1.00 96.81 156 ILE A CA 1
ATOM 1222 C C . ILE A 1 156 ? 3.087 -0.133 7.007 1.00 96.81 156 ILE A C 1
ATOM 1224 O O . ILE A 1 156 ? 3.189 -1.211 6.416 1.00 96.81 156 ILE A O 1
ATOM 1228 N N . ASP A 1 157 ? 2.809 0.999 6.370 1.00 97.06 157 ASP A N 1
ATOM 1229 C CA . ASP A 1 157 ? 2.493 1.082 4.942 1.00 97.06 157 ASP A CA 1
ATOM 1230 C C . ASP A 1 157 ? 3.663 0.645 4.057 1.00 97.06 157 ASP A C 1
ATOM 1232 O O . ASP A 1 157 ? 3.504 -0.130 3.108 1.00 97.06 157 ASP A O 1
ATOM 1236 N N . VAL A 1 158 ? 4.883 1.050 4.416 1.00 98.00 158 VAL A N 1
ATOM 1237 C CA . VAL A 1 158 ? 6.105 0.609 3.731 1.00 98.00 158 VAL A CA 1
ATOM 1238 C C . VAL A 1 158 ? 6.325 -0.897 3.888 1.00 98.00 158 VAL A C 1
ATOM 1240 O O . VAL A 1 158 ? 6.747 -1.551 2.932 1.00 98.00 158 VAL A O 1
ATOM 1243 N N . VAL A 1 159 ? 6.014 -1.485 5.048 1.00 98.31 159 VAL A N 1
ATOM 1244 C CA . VAL A 1 159 ? 6.032 -2.949 5.208 1.00 98.31 159 VAL A CA 1
ATOM 1245 C C . VAL A 1 159 ? 5.023 -3.602 4.260 1.00 98.31 159 VAL A C 1
ATOM 1247 O O . VAL A 1 159 ? 5.379 -4.572 3.588 1.00 98.31 159 VAL A O 1
ATOM 1250 N N . GLY A 1 160 ? 3.815 -3.047 4.134 1.00 98.25 160 GLY A N 1
ATOM 1251 C CA . GLY A 1 160 ? 2.822 -3.468 3.140 1.00 98.25 160 GLY A CA 1
ATOM 1252 C C . GLY A 1 160 ? 3.377 -3.453 1.711 1.00 98.25 160 GLY A C 1
ATOM 1253 O O . GLY A 1 160 ? 3.363 -4.477 1.021 1.00 98.25 160 GLY A O 1
ATOM 1254 N N . ALA A 1 161 ? 3.990 -2.340 1.300 1.00 98.50 161 ALA A N 1
ATOM 1255 C CA . ALA A 1 161 ? 4.649 -2.207 0.000 1.00 98.50 161 ALA A CA 1
ATOM 1256 C C . ALA A 1 161 ? 5.725 -3.284 -0.238 1.00 98.50 161 ALA A C 1
ATOM 1258 O O . ALA A 1 161 ? 5.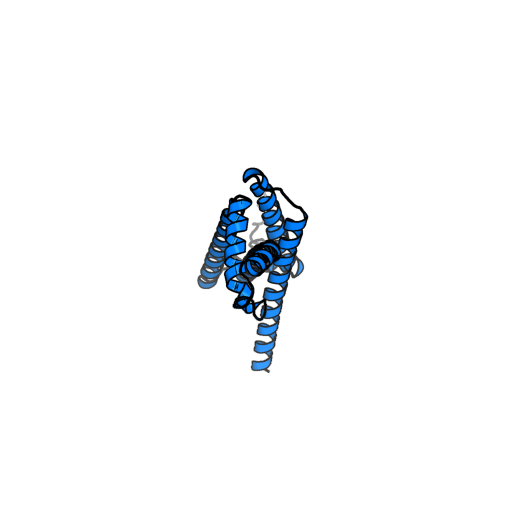769 -3.911 -1.302 1.00 98.50 161 ALA A O 1
ATOM 1259 N N . LEU A 1 162 ? 6.583 -3.549 0.753 1.00 98.50 162 LEU A N 1
ATOM 1260 C CA . LEU A 1 162 ? 7.622 -4.580 0.655 1.00 98.50 162 LEU A CA 1
ATOM 1261 C C . LEU A 1 162 ? 7.034 -5.993 0.538 1.00 98.50 162 LEU A C 1
ATOM 1263 O O . LEU A 1 162 ? 7.537 -6.792 -0.256 1.00 98.50 162 LEU A O 1
ATOM 1267 N N . LEU A 1 163 ? 5.958 -6.301 1.270 1.00 98.50 163 LEU A N 1
ATOM 1268 C CA . LEU A 1 163 ? 5.236 -7.572 1.143 1.00 98.50 163 LEU A CA 1
ATOM 1269 C C . LEU A 1 163 ? 4.626 -7.733 -0.257 1.00 98.50 163 LEU A C 1
ATOM 1271 O O . LEU A 1 163 ? 4.760 -8.802 -0.861 1.00 98.50 163 LEU A O 1
ATOM 1275 N N . GLY A 1 164 ? 4.041 -6.668 -0.814 1.00 98.44 164 GLY A N 1
ATOM 1276 C CA . GLY A 1 164 ? 3.544 -6.646 -2.192 1.00 98.44 164 GLY A CA 1
ATOM 1277 C C . GLY A 1 164 ? 4.641 -6.950 -3.218 1.00 98.44 164 GLY A C 1
ATOM 1278 O O . GLY A 1 164 ? 4.460 -7.782 -4.112 1.00 98.44 164 GLY A O 1
ATOM 1279 N N . LEU A 1 165 ? 5.830 -6.361 -3.055 1.00 97.88 165 LEU A N 1
ATOM 1280 C CA . LEU A 1 165 ? 6.982 -6.667 -3.910 1.00 97.88 165 LEU A CA 1
ATOM 1281 C C . LEU A 1 165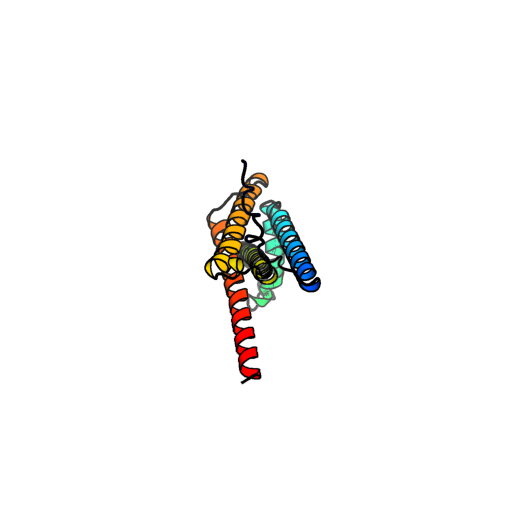 ? 7.450 -8.117 -3.762 1.00 97.88 165 LEU A C 1
ATOM 1283 O O . LEU A 1 165 ? 7.685 -8.785 -4.771 1.00 97.88 165 LEU A O 1
ATOM 1287 N N . CYS A 1 166 ? 7.555 -8.631 -2.534 1.00 98.00 166 CYS A N 1
ATOM 1288 C CA . CYS A 1 166 ? 7.868 -10.039 -2.287 1.00 98.00 166 CYS A CA 1
ATOM 1289 C C . CYS A 1 166 ? 6.901 -10.966 -3.036 1.00 98.00 166 CYS A C 1
ATOM 1291 O O . CYS A 1 166 ? 7.347 -11.906 -3.700 1.00 98.00 166 CYS A O 1
ATOM 1293 N N . LEU A 1 167 ? 5.599 -10.668 -2.994 1.00 97.81 167 LEU A N 1
ATOM 1294 C CA . LEU A 1 167 ? 4.571 -11.424 -3.706 1.00 97.81 167 LEU A CA 1
ATOM 1295 C C . LEU A 1 167 ? 4.771 -11.363 -5.228 1.00 97.81 167 LEU A C 1
ATOM 1297 O O . LEU A 1 167 ? 4.842 -12.407 -5.881 1.00 97.81 167 LEU A O 1
ATOM 1301 N N . LEU A 1 168 ? 4.935 -10.163 -5.797 1.00 96.50 168 LEU A N 1
ATOM 1302 C CA . LEU A 1 168 ? 5.158 -9.967 -7.234 1.00 96.50 168 LEU A CA 1
ATOM 1303 C C . LEU A 1 168 ? 6.369 -10.762 -7.739 1.00 96.50 168 LEU A C 1
ATOM 1305 O O . LEU A 1 168 ? 6.300 -11.456 -8.764 1.00 96.50 168 LEU A O 1
ATOM 1309 N N . TRP A 1 169 ? 7.495 -10.666 -7.033 1.00 94.75 169 TRP A N 1
ATOM 1310 C CA . TRP A 1 169 ? 8.730 -11.334 -7.431 1.00 94.75 169 TRP A CA 1
ATOM 1311 C C . TRP A 1 169 ? 8.680 -12.841 -7.184 1.00 94.75 169 TRP A C 1
ATOM 1313 O O . TRP A 1 169 ? 9.178 -13.595 -8.024 1.00 94.75 169 TRP A O 1
ATOM 1323 N N . GLY A 1 170 ? 8.034 -13.285 -6.103 1.00 94.75 170 GLY A N 1
ATOM 1324 C CA . GLY A 1 170 ? 7.790 -14.695 -5.806 1.00 94.75 170 GLY A CA 1
ATOM 1325 C C . GLY A 1 170 ? 6.961 -15.376 -6.896 1.00 94.75 170 GLY A C 1
ATOM 1326 O O . GLY A 1 170 ? 7.399 -16.381 -7.460 1.00 94.75 170 GLY A O 1
ATOM 1327 N N . ILE A 1 171 ? 5.829 -14.778 -7.282 1.00 94.06 171 ILE A N 1
ATOM 1328 C CA . ILE A 1 171 ? 4.983 -15.270 -8.383 1.00 94.06 171 ILE A CA 1
ATOM 1329 C C . ILE A 1 171 ? 5.764 -15.259 -9.701 1.00 94.06 171 ILE A C 1
ATOM 1331 O O . ILE A 1 171 ? 5.783 -16.253 -10.428 1.00 94.06 171 ILE A O 1
ATOM 1335 N N . SER A 1 172 ? 6.477 -14.168 -9.999 1.00 90.75 172 SER A N 1
ATOM 1336 C CA . SER A 1 172 ? 7.295 -14.065 -11.214 1.00 90.75 172 SER A CA 1
ATOM 1337 C C . SER A 1 172 ? 8.365 -15.160 -11.296 1.00 90.75 172 SER A C 1
ATOM 1339 O O . SER A 1 172 ? 8.631 -15.691 -12.377 1.00 90.75 172 SER A O 1
ATOM 1341 N N . ALA A 1 173 ? 9.001 -15.496 -10.172 1.00 90.94 173 ALA A N 1
ATOM 1342 C CA . ALA A 1 173 ? 9.991 -16.561 -10.094 1.00 90.94 173 ALA A CA 1
ATOM 1343 C C . ALA A 1 173 ? 9.347 -17.945 -10.258 1.00 90.94 173 ALA A C 1
ATOM 1345 O O . ALA A 1 173 ? 9.865 -18.760 -11.024 1.00 90.94 173 ALA A O 1
ATOM 1346 N N . LEU A 1 174 ? 8.206 -18.189 -9.606 1.00 93.44 174 LEU A N 1
ATOM 1347 C CA . LEU A 1 174 ? 7.447 -19.435 -9.722 1.00 93.44 174 LEU A CA 1
ATOM 1348 C C . LEU A 1 174 ? 7.016 -19.695 -11.171 1.00 93.44 174 LEU A C 1
ATOM 1350 O O . LEU A 1 174 ? 7.305 -20.758 -11.716 1.00 93.44 174 LEU A O 1
ATOM 1354 N N . VAL A 1 175 ? 6.419 -18.702 -11.836 1.00 91.00 175 VAL A N 1
ATOM 1355 C CA . VAL A 1 175 ? 5.984 -18.814 -13.238 1.00 91.00 175 VAL A CA 1
ATOM 1356 C C . VAL A 1 175 ? 7.162 -19.119 -14.164 1.00 91.00 175 VAL A C 1
ATOM 1358 O O . VAL A 1 175 ? 7.047 -19.964 -15.050 1.00 91.00 175 VAL A O 1
ATOM 1361 N N . ARG A 1 176 ? 8.322 -18.476 -13.966 1.00 88.69 176 ARG A N 1
ATOM 1362 C CA . ARG A 1 176 ? 9.526 -18.781 -14.760 1.00 88.69 176 ARG A CA 1
ATOM 1363 C C . ARG A 1 176 ? 9.988 -20.222 -14.555 1.00 88.69 176 ARG A C 1
ATOM 1365 O O . ARG A 1 176 ? 10.292 -20.887 -15.540 1.00 88.69 176 ARG A O 1
ATOM 1372 N N . ARG A 1 177 ? 10.012 -20.710 -13.309 1.00 91.75 177 ARG A N 1
ATOM 1373 C CA . ARG A 1 177 ? 10.393 -22.098 -12.992 1.00 91.75 177 ARG A CA 1
ATOM 1374 C C . ARG A 1 177 ? 9.463 -23.110 -13.663 1.00 91.75 177 ARG A C 1
ATOM 1376 O O . ARG A 1 177 ? 9.954 -24.026 -14.312 1.00 91.75 177 ARG A O 1
ATOM 1383 N N . LEU A 1 178 ? 8.147 -22.905 -13.569 1.00 91.50 178 LEU A N 1
ATOM 1384 C CA . LEU A 1 178 ? 7.157 -23.791 -14.190 1.00 91.50 178 LEU A CA 1
ATOM 1385 C C . LEU A 1 178 ? 7.306 -23.829 -15.714 1.00 91.50 178 LEU A C 1
ATOM 1387 O O . LEU A 1 178 ? 7.323 -24.908 -16.294 1.00 91.50 178 LEU A O 1
ATOM 1391 N N . ARG A 1 179 ? 7.510 -22.672 -16.359 1.00 88.31 179 ARG A N 1
ATOM 1392 C CA . ARG A 1 179 ? 7.736 -22.618 -17.812 1.00 88.31 179 ARG A CA 1
ATOM 1393 C C . ARG A 1 179 ? 9.008 -23.356 -18.224 1.00 88.31 179 ARG A C 1
ATOM 1395 O O . ARG A 1 179 ? 8.976 -24.041 -19.231 1.00 88.31 179 ARG A O 1
ATOM 1402 N N . HIS A 1 180 ? 10.103 -23.266 -17.469 1.00 78.62 180 HIS A N 1
ATOM 1403 C CA . HIS A 1 180 ? 11.321 -24.022 -17.790 1.00 78.62 180 HIS A CA 1
ATOM 1404 C C . HIS A 1 180 ? 11.132 -25.543 -17.677 1.00 78.62 180 HIS A C 1
ATOM 1406 O O . HIS A 1 180 ? 11.662 -26.276 -18.508 1.00 78.62 180 HIS A O 1
ATOM 1412 N N . SER A 1 181 ? 10.341 -26.011 -16.707 1.00 76.69 181 SER A N 1
ATOM 1413 C CA . SER A 1 181 ? 10.071 -27.442 -16.513 1.00 76.69 181 SER A CA 1
ATOM 1414 C C . SER A 1 181 ? 9.204 -28.070 -17.609 1.00 76.69 181 SER A C 1
ATOM 1416 O O . SER A 1 181 ? 9.233 -29.282 -17.754 1.00 76.69 181 SER A O 1
ATOM 1418 N N . THR A 1 182 ? 8.414 -27.289 -18.351 1.00 71.06 182 THR A N 1
ATOM 1419 C CA . THR A 1 182 ? 7.552 -27.803 -19.437 1.00 71.06 182 THR A CA 1
ATOM 1420 C C . THR A 1 182 ? 8.293 -27.952 -20.772 1.00 71.06 182 THR A C 1
ATOM 1422 O O . THR A 1 182 ? 7.797 -28.617 -21.673 1.00 71.06 182 THR A O 1
ATOM 1425 N N . TYR A 1 183 ? 9.465 -27.324 -20.916 1.00 57.97 183 TYR A N 1
ATOM 1426 C CA . TYR A 1 183 ? 10.301 -27.391 -22.125 1.00 57.97 183 TYR A CA 1
ATOM 1427 C C . TYR A 1 183 ? 11.570 -28.245 -21.943 1.00 57.97 183 TYR A C 1
ATOM 1429 O O . TYR A 1 183 ? 12.387 -28.293 -22.861 1.00 57.97 183 TYR A O 1
ATOM 1437 N N . SER A 1 184 ? 11.749 -28.865 -20.771 1.00 52.47 184 SER A N 1
ATOM 1438 C CA . SER A 1 184 ? 12.828 -29.826 -20.484 1.00 52.47 184 SER A CA 1
ATOM 1439 C C . SER A 1 184 ? 12.258 -31.236 -20.497 1.00 52.47 184 SER A C 1
ATOM 1441 O O . SER A 1 184 ? 12.944 -32.130 -21.030 1.00 52.47 184 SER A O 1
#

Radius of gyration: 23.32 Å; Cα contacts (8 Å, |Δi|>4): 155; chains: 1; bounding box: 67×55×68 Å